Protein AF-A0A2H5UX11-F1 (afdb_monomer)

Structure (mmCIF, N/CA/C/O backbone):
data_AF-A0A2H5UX11-F1
#
_entry.id   AF-A0A2H5UX11-F1
#
loop_
_atom_site.group_PDB
_atom_site.id
_atom_site.type_symbol
_atom_site.label_atom_id
_atom_site.label_alt_id
_atom_site.label_comp_id
_atom_site.label_asym_id
_atom_site.label_entity_id
_atom_site.label_seq_id
_atom_site.pdbx_PDB_ins_code
_atom_site.Cartn_x
_atom_site.Cartn_y
_atom_site.Cartn_z
_atom_site.occupancy
_atom_site.B_iso_or_equiv
_atom_site.auth_seq_id
_atom_site.auth_comp_id
_atom_site.auth_asym_id
_atom_site.auth_atom_id
_atom_site.pdbx_PDB_model_num
ATOM 1 N N . MET A 1 1 ? 6.431 14.752 -6.651 1.00 56.44 1 MET A N 1
ATOM 2 C CA . MET A 1 1 ? 7.745 14.071 -6.562 1.00 56.44 1 MET A CA 1
ATOM 3 C C . MET A 1 1 ? 7.477 12.594 -6.299 1.00 56.44 1 MET A C 1
ATOM 5 O O . MET A 1 1 ? 6.476 12.297 -5.669 1.00 56.44 1 MET A O 1
ATOM 9 N N . GLN A 1 2 ? 8.311 11.660 -6.763 1.00 72.06 2 GLN A N 1
ATOM 10 C CA . GLN A 1 2 ? 8.025 10.208 -6.727 1.00 72.06 2 GLN A CA 1
ATOM 11 C C . GLN A 1 2 ? 7.879 9.597 -5.307 1.00 72.06 2 GLN A C 1
ATOM 13 O O . GLN A 1 2 ? 7.631 8.408 -5.170 1.00 72.06 2 GLN A O 1
ATOM 18 N N . TYR A 1 3 ? 8.021 10.390 -4.240 1.00 80.00 3 TYR A N 1
ATOM 19 C CA . TYR A 1 3 ? 7.830 9.994 -2.835 1.00 80.00 3 TYR A CA 1
ATOM 20 C C . TYR A 1 3 ? 6.457 10.401 -2.263 1.00 80.00 3 TYR A C 1
ATOM 22 O O . TYR A 1 3 ? 6.183 10.147 -1.088 1.00 80.00 3 TYR A O 1
ATOM 30 N N . ASP A 1 4 ? 5.609 11.028 -3.084 1.00 84.62 4 ASP A N 1
ATOM 31 C CA . ASP A 1 4 ? 4.338 11.629 -2.677 1.00 84.62 4 ASP A CA 1
ATOM 32 C C . ASP A 1 4 ? 3.192 10.655 -2.945 1.00 84.62 4 ASP A C 1
ATOM 34 O O . ASP A 1 4 ? 2.675 10.571 -4.057 1.00 84.62 4 ASP A O 1
ATOM 38 N N . CYS A 1 5 ? 2.826 9.882 -1.926 1.00 89.75 5 CYS A N 1
ATOM 39 C CA . CYS A 1 5 ? 1.706 8.950 -2.011 1.00 89.75 5 CYS A CA 1
ATOM 40 C C . CYS A 1 5 ? 0.392 9.722 -1.890 1.00 89.75 5 CYS A C 1
ATOM 42 O O . CYS A 1 5 ? 0.297 10.669 -1.111 1.00 89.75 5 CYS A O 1
ATOM 44 N N . GLN A 1 6 ? -0.629 9.294 -2.631 1.00 89.44 6 GLN A N 1
ATOM 45 C CA . GLN A 1 6 ? -1.961 9.878 -2.523 1.00 89.44 6 GLN A CA 1
ATOM 46 C C . GLN A 1 6 ? -2.644 9.364 -1.256 1.00 89.44 6 GLN A C 1
ATOM 48 O O . GLN A 1 6 ? -2.864 8.163 -1.106 1.00 89.44 6 GLN A O 1
ATOM 53 N N . LEU A 1 7 ? -2.975 10.280 -0.347 1.00 95.69 7 LEU A N 1
ATOM 54 C CA . LEU A 1 7 ? -3.637 9.978 0.916 1.00 95.69 7 LEU A CA 1
ATOM 55 C C . LEU A 1 7 ? -5.023 10.644 0.928 1.00 95.69 7 LEU A C 1
ATOM 57 O O . LEU A 1 7 ? -5.112 11.873 0.929 1.00 95.69 7 LEU A O 1
ATOM 61 N N . PRO A 1 8 ? -6.125 9.875 0.927 1.00 97.56 8 PRO A N 1
ATOM 62 C CA . PRO A 1 8 ? -7.468 10.442 1.021 1.00 97.56 8 PRO A CA 1
ATOM 63 C C . PRO A 1 8 ? -7.660 11.371 2.229 1.00 97.56 8 PRO A C 1
ATOM 65 O O . PRO A 1 8 ? -7.201 11.076 3.333 1.00 97.56 8 PRO A O 1
ATOM 68 N N . GLY A 1 9 ? -8.361 12.488 2.024 1.00 97.75 9 GLY A N 1
ATOM 69 C CA . GLY A 1 9 ? -8.642 13.487 3.065 1.00 97.75 9 GLY A CA 1
ATOM 70 C C . GLY A 1 9 ? -9.795 13.136 4.011 1.00 97.75 9 GLY A C 1
ATOM 71 O O . GLY A 1 9 ? -10.072 13.892 4.929 1.00 97.75 9 GLY A O 1
ATOM 72 N N . ASP A 1 10 ? -10.477 12.014 3.788 1.00 97.12 10 ASP A N 1
ATOM 73 C CA . ASP A 1 10 ? -11.670 11.578 4.525 1.00 97.12 10 ASP A CA 1
ATOM 74 C C . ASP A 1 10 ? -11.355 10.699 5.750 1.00 97.12 10 ASP A C 1
ATOM 76 O O . ASP A 1 10 ? -12.246 10.051 6.298 1.00 97.12 10 ASP A O 1
ATOM 80 N N . ARG A 1 11 ? -10.083 10.607 6.150 1.00 97.25 11 ARG A N 1
ATOM 81 C CA . ARG A 1 11 ? -9.611 9.694 7.195 1.00 97.25 11 ARG A CA 1
ATOM 82 C C . ARG A 1 11 ? -8.365 10.213 7.894 1.00 97.25 11 ARG A C 1
ATOM 84 O O . ARG A 1 11 ? -7.633 11.046 7.365 1.00 97.25 11 ARG A O 1
ATOM 91 N N . LEU A 1 12 ? -8.099 9.632 9.057 1.00 97.00 12 LEU A N 1
ATOM 92 C CA . LEU A 1 12 ? -6.911 9.904 9.851 1.00 97.00 12 LEU A CA 1
ATOM 93 C C . LEU A 1 12 ? -5.828 8.850 9.617 1.00 97.00 12 LEU A C 1
ATOM 95 O O . LEU A 1 12 ? -6.113 7.723 9.210 1.00 97.00 12 LEU A O 1
ATOM 99 N N . TYR A 1 13 ? -4.583 9.192 9.935 1.00 97.88 13 TYR A N 1
ATOM 100 C CA . TYR A 1 13 ? -3.420 8.336 9.710 1.00 97.88 13 TYR A CA 1
ATOM 101 C C . TYR A 1 13 ? -2.523 8.265 10.936 1.00 97.88 13 TYR A C 1
ATOM 103 O O . TYR A 1 13 ? -2.248 9.280 11.567 1.00 97.88 13 TYR A O 1
ATOM 111 N N . HIS A 1 14 ? -1.955 7.090 11.203 1.00 97.38 14 HIS A N 1
ATOM 112 C CA . HIS A 1 14 ? -0.793 6.961 12.077 1.00 97.38 14 HIS A CA 1
ATOM 113 C C . HIS A 1 14 ? 0.432 6.574 11.242 1.00 97.38 14 HIS A C 1
ATOM 115 O O . HIS A 1 14 ? 0.714 5.398 10.996 1.00 97.38 14 HIS A O 1
ATOM 121 N N . VAL A 1 15 ? 1.208 7.580 10.835 1.00 97.06 15 VAL A N 1
ATOM 122 C CA . VAL A 1 15 ? 2.327 7.430 9.886 1.00 97.06 15 VAL A CA 1
ATOM 123 C C . VAL A 1 15 ? 3.401 6.452 10.369 1.00 97.06 15 VAL A C 1
ATOM 125 O O . VAL A 1 15 ? 3.939 5.670 9.587 1.00 97.06 15 VAL A O 1
ATOM 128 N N . GLY A 1 16 ? 3.685 6.426 11.673 1.00 96.00 16 GLY A N 1
ATOM 129 C CA . GLY A 1 16 ? 4.675 5.508 12.249 1.00 96.00 16 GLY A CA 1
ATOM 130 C C . GLY A 1 16 ? 4.281 4.025 12.203 1.00 96.00 16 GLY A C 1
ATOM 131 O O . GLY A 1 16 ? 5.143 3.177 12.382 1.00 96.00 16 GLY A O 1
ATOM 132 N N . ARG A 1 17 ? 3.001 3.713 11.956 1.00 96.31 17 ARG A N 1
ATOM 133 C CA . ARG A 1 17 ? 2.443 2.346 11.978 1.00 96.31 17 ARG A CA 1
ATOM 134 C C . ARG A 1 17 ? 1.808 1.938 10.651 1.00 96.31 17 ARG A C 1
ATOM 136 O O . ARG A 1 17 ? 1.235 0.860 10.570 1.00 96.31 17 ARG A O 1
ATOM 143 N N . ASP A 1 18 ? 1.864 2.813 9.648 1.00 97.69 18 ASP A N 1
ATOM 144 C CA . ASP A 1 18 ? 1.277 2.579 8.328 1.00 97.69 18 ASP A CA 1
ATOM 145 C C . ASP A 1 18 ? -0.207 2.173 8.355 1.00 97.69 18 ASP A C 1
ATOM 147 O O . ASP A 1 18 ? -0.665 1.367 7.549 1.00 97.69 18 ASP A O 1
ATOM 151 N N . ILE A 1 19 ? -0.968 2.753 9.286 1.00 97.75 19 ILE A N 1
ATOM 152 C CA . ILE A 1 19 ? -2.396 2.486 9.484 1.00 97.75 19 ILE A CA 1
ATOM 153 C C . ILE A 1 19 ? -3.214 3.753 9.238 1.00 97.75 19 ILE A C 1
ATOM 155 O O . ILE A 1 19 ? -2.778 4.862 9.568 1.00 97.75 19 ILE A O 1
ATOM 159 N N . TRP A 1 20 ? -4.405 3.586 8.673 1.00 98.19 20 TRP A N 1
ATOM 160 C CA . TRP A 1 20 ? -5.403 4.643 8.531 1.00 98.19 20 TRP A CA 1
ATOM 161 C C . TRP A 1 20 ? -6.708 4.283 9.249 1.00 98.19 20 TRP A C 1
ATOM 163 O O . TRP A 1 20 ? -7.007 3.107 9.448 1.00 98.19 20 TRP A O 1
ATOM 173 N N . PHE A 1 21 ? -7.473 5.311 9.624 1.00 97.69 21 PHE A N 1
ATOM 174 C CA . PHE A 1 21 ? -8.746 5.240 10.344 1.00 97.69 21 PHE A CA 1
ATOM 175 C C . PHE A 1 21 ? -9.790 6.109 9.634 1.00 97.69 21 PHE A C 1
ATOM 177 O O . PHE A 1 21 ? -9.747 7.335 9.738 1.00 97.69 21 PHE A O 1
ATOM 184 N N . GLN A 1 22 ? -10.724 5.492 8.909 1.00 97.88 22 GLN A N 1
ATOM 185 C CA . GLN A 1 22 ? -11.820 6.188 8.226 1.00 97.88 22 GLN A CA 1
ATOM 186 C C . GLN A 1 22 ? -13.054 6.217 9.139 1.00 97.88 22 GLN A C 1
ATOM 188 O O . GLN A 1 22 ? -13.507 5.144 9.544 1.00 97.88 22 GLN A O 1
ATOM 193 N N . PRO A 1 23 ? -13.607 7.395 9.476 1.00 96.31 23 PRO A N 1
ATOM 194 C CA . PRO A 1 23 ? -14.800 7.497 10.309 1.00 96.31 23 PRO A CA 1
ATOM 195 C C . PRO A 1 23 ? -16.000 6.744 9.715 1.00 96.31 23 PRO A C 1
ATOM 197 O O . PRO A 1 23 ? -16.320 6.897 8.539 1.00 96.31 23 PRO A O 1
ATOM 200 N N . ALA A 1 24 ? -16.692 5.976 10.555 1.00 95.44 24 ALA A N 1
ATOM 201 C CA . ALA A 1 24 ? -17.942 5.271 10.248 1.00 95.44 24 ALA A CA 1
ATOM 202 C C . ALA A 1 24 ? -19.123 5.749 11.127 1.00 95.44 24 ALA A C 1
ATOM 204 O O . ALA A 1 24 ? -20.195 5.149 11.120 1.00 95.44 24 ALA A O 1
ATOM 205 N N . GLY A 1 25 ? -18.934 6.847 11.870 1.00 92.62 25 GLY A N 1
ATOM 206 C CA . GLY A 1 25 ? -19.930 7.468 12.747 1.00 92.62 25 GLY A CA 1
ATOM 207 C C . GLY A 1 25 ? -19.605 7.296 14.232 1.00 92.62 25 GLY A C 1
ATOM 208 O O . GLY A 1 25 ? -19.157 6.240 14.669 1.00 92.62 25 GLY A O 1
ATOM 209 N N . GLY A 1 26 ? -19.825 8.342 15.033 1.00 90.88 26 GLY A N 1
ATOM 210 C CA . GLY A 1 26 ? -19.507 8.321 16.464 1.00 90.88 26 GLY A CA 1
ATOM 211 C C . GLY A 1 26 ? -18.038 7.965 16.722 1.00 90.88 26 GLY A C 1
ATOM 212 O O . GLY A 1 26 ? -17.144 8.677 16.275 1.00 90.88 26 GLY A O 1
ATOM 213 N N . ARG A 1 27 ? -17.801 6.858 17.438 1.00 92.75 27 ARG A N 1
ATOM 214 C CA . ARG A 1 27 ? -16.463 6.313 17.736 1.00 92.75 27 ARG A CA 1
ATOM 215 C C . ARG A 1 27 ? -16.076 5.115 16.861 1.00 92.75 27 ARG A C 1
ATOM 217 O O . ARG A 1 27 ? -15.096 4.433 17.158 1.00 92.75 27 ARG A O 1
ATOM 224 N N . PHE A 1 28 ? -16.846 4.835 15.812 1.00 96.62 28 PHE A N 1
ATOM 225 C CA . PHE A 1 28 ? -16.614 3.709 14.917 1.00 96.62 28 PHE A CA 1
ATOM 226 C C . PHE A 1 28 ? -15.756 4.125 13.726 1.00 96.62 28 PHE A C 1
ATOM 228 O O . PHE A 1 28 ? -15.972 5.182 13.131 1.00 96.62 28 PHE A O 1
ATOM 235 N N . TYR A 1 29 ? -14.796 3.278 13.368 1.00 97.62 29 TYR A N 1
ATOM 236 C CA . TYR A 1 29 ? -13.861 3.504 12.273 1.00 97.62 29 TYR A CA 1
ATOM 237 C C . TYR A 1 29 ? -13.637 2.225 11.482 1.00 97.62 29 TYR A C 1
ATOM 239 O O . TYR A 1 29 ? -13.519 1.146 12.059 1.00 97.62 29 TYR A O 1
ATOM 247 N N . ARG A 1 30 ? -13.464 2.358 10.170 1.00 98.25 30 ARG A N 1
ATOM 248 C CA . ARG A 1 30 ? -12.756 1.350 9.379 1.00 98.25 30 ARG A CA 1
ATOM 249 C C . ARG A 1 30 ? -11.264 1.573 9.505 1.00 98.25 30 ARG A C 1
ATOM 251 O O . ARG A 1 30 ? -10.804 2.714 9.480 1.00 98.25 30 ARG A O 1
ATOM 258 N N . VAL A 1 31 ? -10.516 0.484 9.605 1.00 98.19 31 VAL A N 1
ATOM 259 C CA . VAL A 1 31 ? -9.056 0.514 9.676 1.00 98.19 31 VAL A CA 1
ATOM 260 C C . VAL A 1 31 ? -8.438 -0.305 8.566 1.00 98.19 31 VAL A C 1
ATOM 262 O O . VAL A 1 31 ? -8.925 -1.383 8.225 1.00 98.19 31 VAL A O 1
ATOM 265 N N . GLY A 1 32 ? -7.335 0.189 8.022 1.00 98.25 32 GLY A N 1
ATOM 266 C CA . GLY A 1 32 ? -6.582 -0.501 6.986 1.00 98.25 32 GLY A CA 1
ATOM 267 C C . GLY A 1 32 ? -5.136 -0.041 6.933 1.00 98.25 32 GLY A C 1
ATOM 268 O O . GLY A 1 32 ? -4.697 0.786 7.734 1.00 98.25 32 GLY A O 1
ATOM 269 N N . VAL A 1 33 ? -4.390 -0.608 5.993 1.00 98.06 33 VAL A N 1
ATOM 270 C CA . VAL A 1 33 ? -2.978 -0.276 5.786 1.00 98.06 33 VAL A CA 1
ATOM 271 C C . VAL A 1 33 ? -2.822 0.836 4.761 1.00 98.06 33 VAL A C 1
ATOM 273 O O . VAL A 1 33 ? -3.624 0.970 3.837 1.00 98.06 33 VAL A O 1
ATOM 276 N N . THR A 1 34 ? -1.772 1.636 4.892 1.00 97.94 34 THR A N 1
ATOM 277 C CA . THR A 1 34 ? -1.456 2.668 3.904 1.00 97.94 34 THR A CA 1
ATOM 278 C C . THR A 1 34 ? -0.690 2.095 2.708 1.00 97.94 34 THR A C 1
ATOM 280 O O . THR A 1 34 ? 0.030 1.099 2.808 1.00 97.94 34 THR A O 1
ATOM 283 N N . GLN A 1 35 ? -0.815 2.754 1.552 1.00 96.81 35 GLN A N 1
ATOM 284 C CA . GLN A 1 35 ? -0.109 2.383 0.324 1.00 96.81 35 GLN A CA 1
ATOM 285 C C . GLN A 1 35 ? 1.424 2.270 0.499 1.00 96.81 35 GLN A C 1
ATOM 287 O O . GLN A 1 35 ? 1.985 1.311 -0.031 1.00 96.81 35 GLN A O 1
ATOM 292 N N . PRO A 1 36 ? 2.122 3.146 1.259 1.00 96.62 36 PRO A N 1
ATOM 293 C CA . PRO A 1 36 ? 3.544 2.974 1.569 1.00 96.62 36 PRO A CA 1
ATOM 294 C C . PRO A 1 36 ? 3.916 1.595 2.129 1.00 96.62 36 PRO A C 1
ATOM 296 O O . PRO A 1 36 ? 4.909 1.014 1.688 1.00 96.62 36 PRO A O 1
ATOM 299 N N . LEU A 1 37 ? 3.117 1.034 3.047 1.00 97.12 37 LEU A N 1
ATOM 300 C CA . LEU A 1 37 ? 3.373 -0.313 3.561 1.00 97.12 37 LEU A CA 1
ATOM 301 C C . LEU A 1 37 ? 3.188 -1.364 2.475 1.00 97.12 37 LEU A C 1
ATOM 303 O O . LEU A 1 37 ? 4.024 -2.249 2.348 1.00 97.12 37 LEU A O 1
ATOM 307 N N . CYS A 1 38 ? 2.150 -1.249 1.652 1.00 97.12 38 CYS A N 1
ATOM 308 C CA . CYS A 1 38 ? 1.938 -2.161 0.533 1.00 97.12 38 CYS A C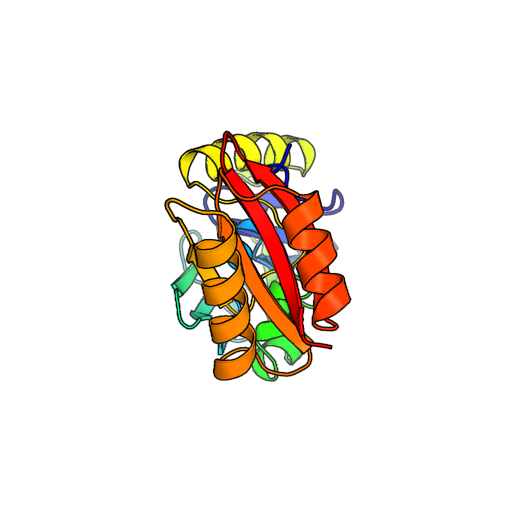A 1
ATOM 309 C C . CYS A 1 38 ? 3.059 -2.109 -0.517 1.00 97.12 38 CYS A C 1
ATOM 311 O O . CYS A 1 38 ? 3.446 -3.144 -1.052 1.00 97.12 38 CYS A O 1
ATOM 313 N N . LEU A 1 39 ? 3.624 -0.933 -0.794 1.00 95.62 39 LEU A N 1
ATOM 314 C CA . LEU A 1 39 ? 4.757 -0.781 -1.714 1.00 95.62 39 LEU A CA 1
ATOM 315 C C . LEU A 1 39 ? 6.033 -1.438 -1.170 1.00 95.62 39 LEU A C 1
ATOM 317 O O . LEU A 1 39 ? 6.807 -2.015 -1.932 1.00 95.62 39 LEU A O 1
ATOM 321 N N . MET A 1 40 ? 6.230 -1.391 0.149 1.00 94.50 40 MET A N 1
ATOM 322 C CA . MET A 1 40 ? 7.332 -2.069 0.831 1.00 94.50 40 MET A CA 1
ATOM 323 C C . MET A 1 40 ? 7.109 -3.589 0.910 1.00 94.50 40 MET A C 1
ATOM 325 O O . MET A 1 40 ? 8.002 -4.373 0.588 1.00 94.50 40 MET A O 1
ATOM 329 N N . ALA A 1 41 ? 5.918 -4.007 1.336 1.00 95.75 41 ALA A N 1
ATOM 330 C CA . ALA A 1 41 ? 5.583 -5.396 1.622 1.00 95.75 41 ALA A CA 1
ATOM 331 C C . ALA A 1 41 ? 5.261 -6.208 0.360 1.00 95.75 41 ALA A C 1
ATOM 333 O O . ALA A 1 41 ? 5.448 -7.424 0.346 1.00 95.75 41 ALA A O 1
ATOM 334 N N . GLY A 1 42 ? 4.793 -5.572 -0.712 1.00 95.75 42 GLY A N 1
ATOM 335 C CA . GLY A 1 42 ? 4.149 -6.253 -1.832 1.00 95.75 42 GLY A CA 1
ATOM 336 C C . GLY A 1 42 ? 2.767 -6.802 -1.462 1.00 95.75 42 GLY A C 1
ATOM 337 O O . GLY A 1 42 ? 2.270 -6.607 -0.354 1.00 95.75 42 GLY A O 1
ATOM 338 N N . TYR A 1 43 ? 2.141 -7.516 -2.398 1.00 97.06 43 TYR A N 1
ATOM 339 C CA . TYR A 1 43 ? 0.825 -8.111 -2.170 1.00 97.06 43 TYR A CA 1
ATOM 340 C C . TYR A 1 43 ? 0.834 -9.116 -1.017 1.00 97.06 43 TYR A C 1
ATOM 342 O O . TYR A 1 43 ? 1.600 -10.086 -1.031 1.00 97.06 43 TYR A O 1
ATOM 350 N N . PHE A 1 44 ? -0.059 -8.913 -0.048 1.00 98.00 44 PHE A N 1
ATOM 351 C CA . PHE A 1 44 ? -0.257 -9.873 1.028 1.00 98.00 44 PHE A CA 1
ATOM 352 C C . PHE A 1 44 ? -0.822 -11.190 0.488 1.00 98.00 44 PHE A C 1
ATOM 354 O O . PHE A 1 44 ? -1.665 -11.222 -0.407 1.00 98.00 44 PHE A O 1
ATOM 361 N N . THR A 1 45 ? -0.326 -12.285 1.049 1.00 97.69 45 THR A N 1
ATOM 362 C CA . THR A 1 45 ? -0.772 -13.666 0.848 1.00 97.69 45 THR A CA 1
ATOM 363 C C . THR A 1 45 ? -1.620 -14.148 2.019 1.00 97.69 45 THR A C 1
ATOM 365 O O . THR A 1 45 ? -2.295 -15.167 1.917 1.00 97.69 45 THR A O 1
ATOM 368 N N . THR A 1 46 ? -1.576 -13.457 3.159 1.00 98.12 46 THR A N 1
ATOM 369 C CA . THR A 1 46 ? -2.374 -13.785 4.340 1.00 98.12 46 THR A CA 1
ATOM 370 C C . THR A 1 46 ? -2.710 -12.521 5.115 1.00 98.12 46 THR A C 1
ATOM 372 O O . THR A 1 46 ? -1.842 -11.689 5.373 1.00 98.12 46 THR A O 1
ATOM 375 N N . VAL A 1 47 ? -3.971 -12.421 5.527 1.00 98.31 47 VAL A N 1
ATOM 376 C CA . VAL A 1 47 ? -4.505 -11.392 6.421 1.00 98.31 47 VAL A CA 1
ATOM 377 C C . VAL A 1 47 ? -5.299 -12.121 7.503 1.00 98.31 47 VAL A C 1
ATOM 379 O O . VAL A 1 47 ? -6.157 -12.944 7.193 1.00 98.31 47 VAL A O 1
ATOM 382 N N . ARG A 1 48 ? -4.991 -11.873 8.778 1.00 98.00 48 ARG A N 1
ATOM 383 C CA . ARG A 1 48 ? -5.669 -12.503 9.925 1.00 98.00 48 ARG A CA 1
ATOM 384 C C . ARG A 1 48 ? -6.049 -11.447 10.963 1.00 98.00 48 ARG A C 1
ATOM 386 O O . ARG A 1 48 ? -5.253 -11.192 11.872 1.00 98.00 48 ARG A O 1
ATOM 393 N N . PRO A 1 49 ? -7.227 -10.814 10.832 1.00 97.69 49 PRO A N 1
ATOM 394 C CA . PRO A 1 49 ? -7.759 -9.897 11.828 1.00 97.69 49 PRO A CA 1
ATOM 395 C C . PRO A 1 49 ? -8.108 -10.631 13.125 1.00 97.69 49 PRO A C 1
ATOM 397 O O . PRO A 1 49 ? -8.380 -11.834 13.132 1.00 97.69 49 PRO A O 1
ATOM 400 N N . ARG A 1 50 ? -8.124 -9.902 14.241 1.00 98.19 50 ARG A N 1
ATOM 401 C CA . ARG A 1 50 ? -8.702 -10.404 15.493 1.00 98.19 50 ARG A CA 1
ATOM 402 C C . ARG A 1 50 ? -10.225 -10.587 15.341 1.00 98.19 50 ARG A C 1
ATOM 404 O O . ARG A 1 50 ? -10.846 -9.817 14.610 1.00 98.19 50 ARG A O 1
ATOM 411 N N . PRO A 1 51 ? -10.843 -11.561 16.036 1.00 97.75 51 PRO A N 1
ATOM 412 C CA . PRO A 1 51 ? -12.284 -11.795 15.945 1.00 97.75 51 PRO A CA 1
ATOM 413 C C . PRO A 1 51 ? -13.129 -10.597 16.396 1.00 97.75 51 PRO A C 1
ATOM 415 O O . PRO A 1 51 ? -12.719 -9.824 17.267 1.00 97.75 51 PRO A O 1
ATOM 418 N N . VAL A 1 52 ? -14.353 -10.505 15.876 1.00 98.44 52 VAL A N 1
ATOM 419 C CA . VAL A 1 52 ? -15.376 -9.568 16.369 1.00 98.44 52 VAL A CA 1
ATOM 420 C C . VAL A 1 52 ? -15.606 -9.772 17.871 1.00 98.44 52 VAL A C 1
ATOM 422 O O . VAL A 1 52 ? -15.505 -10.885 18.382 1.00 98.44 52 VAL A O 1
ATOM 425 N N . ASN A 1 53 ? -15.900 -8.682 18.582 1.00 97.81 53 ASN A N 1
ATOM 426 C CA . ASN A 1 53 ? -16.001 -8.582 20.042 1.00 97.81 53 ASN A CA 1
ATOM 427 C C . ASN A 1 53 ? -14.678 -8.708 20.813 1.00 97.81 53 ASN A C 1
ATOM 429 O O . ASN A 1 53 ? -14.694 -8.674 22.044 1.00 97.81 53 ASN A O 1
ATOM 433 N N . THR A 1 54 ? -13.530 -8.770 20.132 1.00 98.38 54 THR A N 1
ATOM 434 C CA . THR A 1 54 ? -12.226 -8.704 20.806 1.00 98.38 54 THR A CA 1
ATOM 435 C C . THR A 1 54 ? -11.926 -7.275 21.248 1.00 98.38 54 THR A C 1
ATOM 437 O O . THR A 1 54 ? -11.924 -6.356 20.428 1.00 98.38 54 THR A O 1
ATOM 440 N N . PHE A 1 55 ? -11.621 -7.094 22.533 1.00 97.94 55 PHE A N 1
ATOM 441 C CA . PHE A 1 55 ? -11.027 -5.863 23.051 1.00 97.94 55 PHE A CA 1
ATOM 442 C C . PHE A 1 55 ? -9.502 -5.916 22.896 1.00 97.94 55 PHE A C 1
ATOM 444 O O . PHE A 1 55 ? -8.866 -6.901 23.274 1.00 97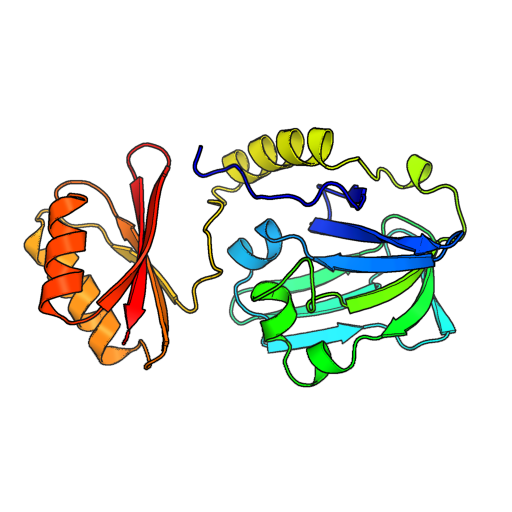.94 55 PHE A O 1
ATOM 451 N N . ILE A 1 56 ? -8.917 -4.863 22.336 1.00 97.19 56 ILE A N 1
ATOM 452 C CA . ILE A 1 56 ? -7.502 -4.774 21.985 1.00 97.19 56 ILE A CA 1
ATOM 453 C C . ILE A 1 56 ? -6.946 -3.506 22.616 1.00 97.19 56 ILE A C 1
ATOM 455 O O . ILE A 1 56 ? -7.430 -2.407 22.357 1.00 97.19 56 ILE A O 1
ATOM 459 N N . ARG A 1 57 ? -5.919 -3.669 23.447 1.00 96.62 57 ARG A N 1
ATOM 460 C CA . ARG A 1 57 ? -5.209 -2.542 24.049 1.00 96.62 57 ARG A CA 1
ATOM 461 C C . ARG A 1 57 ? -4.379 -1.808 23.000 1.00 96.62 57 ARG A C 1
ATOM 463 O O . ARG A 1 57 ? -3.920 -2.416 22.029 1.00 96.62 57 ARG A O 1
ATOM 470 N N . ARG A 1 58 ? -4.109 -0.528 23.243 1.00 95.81 58 ARG A N 1
ATOM 471 C CA . ARG A 1 58 ? -3.054 0.225 22.564 1.00 95.81 58 ARG A CA 1
ATOM 472 C C . ARG A 1 58 ? -1.780 -0.622 22.464 1.00 95.81 58 ARG A C 1
ATOM 474 O O . ARG A 1 58 ? -1.463 -1.411 23.354 1.00 95.81 58 ARG A O 1
ATOM 481 N N . ASP A 1 59 ? -1.070 -0.466 21.351 1.00 96.00 59 ASP A N 1
ATOM 482 C CA . ASP A 1 59 ? 0.191 -1.159 21.060 1.00 96.00 59 ASP A CA 1
ATOM 483 C C . ASP A 1 59 ? 0.060 -2.678 20.892 1.00 96.00 59 ASP A C 1
ATOM 485 O O . ASP A 1 59 ? 1.055 -3.397 20.850 1.00 96.00 59 ASP A O 1
ATOM 489 N N . THR A 1 60 ? -1.166 -3.172 20.697 1.00 97.31 60 THR A N 1
ATOM 490 C CA . THR A 1 60 ? -1.442 -4.588 20.431 1.00 97.31 60 THR A CA 1
ATOM 491 C C . THR A 1 60 ? -1.869 -4.810 18.966 1.00 97.31 60 THR A C 1
ATOM 493 O O . THR A 1 60 ? -2.500 -3.938 18.361 1.00 97.31 60 THR A O 1
ATOM 496 N N . PRO A 1 61 ? -1.548 -5.968 18.353 1.00 97.62 61 PRO A N 1
ATOM 497 C CA . PRO A 1 61 ? -2.011 -6.312 17.008 1.00 97.62 61 PRO A CA 1
ATOM 498 C C . PRO A 1 61 ? -3.536 -6.383 16.855 1.00 97.62 61 PRO A C 1
ATOM 500 O O . PRO A 1 61 ? -4.199 -7.142 17.572 1.00 97.62 61 PRO A O 1
ATOM 503 N N . ILE A 1 62 ? -4.058 -5.690 15.838 1.00 97.19 62 ILE A N 1
ATOM 504 C CA . ILE A 1 62 ? -5.429 -5.858 15.326 1.00 97.19 62 ILE A CA 1
ATO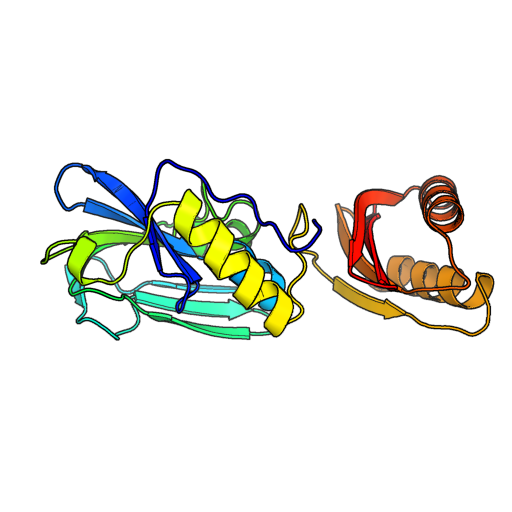M 505 C C . ILE A 1 62 ? -5.517 -6.888 14.200 1.00 97.19 62 ILE A C 1
ATOM 507 O O . ILE A 1 62 ? -6.560 -7.514 14.028 1.00 97.19 62 ILE A O 1
ATOM 511 N N . ALA A 1 63 ? -4.424 -7.101 13.464 1.00 98.00 63 ALA A N 1
ATOM 512 C CA . ALA A 1 63 ? -4.323 -8.118 12.425 1.00 98.00 63 ALA A CA 1
ATOM 513 C C . ALA A 1 63 ? -2.868 -8.555 12.212 1.00 98.00 63 ALA A C 1
ATOM 515 O O . ALA A 1 63 ? -1.952 -7.746 12.365 1.00 98.00 63 ALA A O 1
ATOM 516 N N . LEU A 1 64 ? -2.662 -9.812 11.817 1.00 98.31 64 LEU A N 1
ATOM 517 C CA . LEU A 1 64 ? -1.409 -10.270 11.208 1.00 98.31 64 LEU A CA 1
ATOM 518 C C . LEU A 1 64 ? -1.510 -10.144 9.687 1.00 98.31 64 LEU A C 1
ATOM 520 O O . LEU A 1 64 ? -2.550 -10.467 9.110 1.00 98.31 64 LEU A O 1
ATOM 524 N N . ILE A 1 65 ? -0.429 -9.701 9.054 1.00 98.38 65 ILE A N 1
ATOM 525 C CA . ILE A 1 65 ? -0.330 -9.501 7.607 1.00 98.38 65 ILE A CA 1
ATOM 526 C C . ILE A 1 65 ? 0.988 -10.087 7.100 1.00 98.38 65 ILE A C 1
ATOM 528 O O . ILE A 1 65 ? 2.061 -9.815 7.640 1.00 98.38 65 ILE A O 1
ATOM 532 N N . VAL A 1 66 ? 0.900 -10.922 6.068 1.00 98.25 66 VAL A N 1
ATOM 533 C CA . VAL A 1 66 ? 2.050 -11.646 5.511 1.00 98.25 66 VAL A CA 1
ATOM 534 C C . VAL A 1 66 ? 2.018 -11.552 3.997 1.00 98.25 66 VAL A C 1
ATOM 536 O O . VAL A 1 66 ? 0.958 -11.687 3.390 1.00 98.25 66 VAL A O 1
ATOM 539 N N . SER A 1 67 ? 3.174 -11.324 3.391 1.00 97.25 67 SER A N 1
ATOM 540 C CA . SER A 1 67 ? 3.441 -11.399 1.958 1.00 97.25 67 SER A CA 1
ATOM 541 C C . SER A 1 67 ? 4.679 -12.269 1.717 1.00 97.25 67 SER A C 1
ATOM 543 O O . SER A 1 67 ? 5.300 -12.782 2.644 1.00 97.25 67 SER A O 1
ATOM 545 N N . ARG A 1 68 ? 5.114 -12.388 0.458 1.00 93.56 68 ARG A N 1
ATOM 546 C CA . ARG A 1 68 ? 6.400 -13.035 0.137 1.00 93.56 68 ARG A CA 1
ATOM 547 C C . ARG A 1 68 ? 7.629 -12.280 0.668 1.00 93.56 68 ARG A C 1
ATOM 549 O O . ARG A 1 68 ? 8.713 -12.851 0.677 1.00 93.56 68 ARG A O 1
ATOM 556 N N . LYS A 1 69 ? 7.490 -10.998 1.023 1.00 92.12 69 LYS A N 1
ATOM 557 C CA . LYS A 1 69 ? 8.604 -10.106 1.402 1.00 92.12 69 LYS A CA 1
ATOM 558 C C . LYS A 1 69 ? 8.477 -9.543 2.818 1.00 92.12 69 LYS A C 1
ATOM 560 O O . LYS A 1 69 ? 9.385 -8.855 3.271 1.00 92.12 69 LYS A O 1
ATOM 565 N N . TYR A 1 70 ? 7.352 -9.777 3.482 1.00 96.44 70 TYR A N 1
ATOM 566 C CA . TYR A 1 70 ? 7.009 -9.128 4.736 1.00 96.44 70 TYR A CA 1
ATOM 567 C C . TYR A 1 70 ? 6.192 -10.068 5.613 1.00 96.44 70 TYR A C 1
ATOM 569 O O . TYR A 1 70 ? 5.242 -10.690 5.147 1.00 96.44 70 TYR A O 1
ATOM 577 N N . GLU A 1 71 ? 6.523 -10.108 6.895 1.00 97.56 71 GLU A N 1
ATOM 578 C CA . GLU A 1 71 ? 5.723 -10.748 7.929 1.00 97.56 71 GLU A CA 1
ATOM 579 C C . GLU A 1 71 ? 5.645 -9.784 9.109 1.00 97.56 71 GLU A C 1
ATOM 581 O O . GLU A 1 71 ? 6.667 -9.367 9.655 1.00 97.56 71 GLU A O 1
ATOM 586 N N . GLY A 1 72 ? 4.432 -9.376 9.471 1.00 96.75 72 GLY A N 1
ATOM 587 C CA . GLY A 1 72 ? 4.243 -8.397 10.527 1.00 96.75 72 GLY A CA 1
ATOM 588 C C . GLY A 1 72 ? 2.799 -8.275 10.977 1.00 96.75 72 GLY A C 1
ATOM 589 O O . GLY A 1 72 ? 1.928 -9.084 10.648 1.00 96.75 72 GLY A O 1
ATOM 590 N N . ALA A 1 73 ? 2.554 -7.246 11.774 1.00 96.69 73 ALA A N 1
ATOM 591 C CA . ALA A 1 73 ? 1.270 -7.001 12.396 1.00 96.69 73 ALA A CA 1
ATOM 592 C C . ALA A 1 73 ? 0.852 -5.549 12.207 1.00 96.69 73 ALA A C 1
ATOM 594 O O . ALA A 1 73 ? 1.668 -4.634 12.313 1.00 96.69 73 ALA A O 1
ATOM 595 N N . LEU A 1 74 ? -0.444 -5.344 12.006 1.00 96.81 74 LEU A N 1
ATOM 596 C CA . LEU A 1 74 ? -1.041 -4.026 12.093 1.00 96.81 74 LEU A CA 1
ATOM 597 C C . LEU A 1 74 ? -1.345 -3.737 13.565 1.00 96.81 74 LEU A C 1
ATOM 599 O O . LEU A 1 74 ? -2.189 -4.401 14.169 1.00 96.81 74 LEU A O 1
ATOM 603 N N . ILE A 1 75 ? -0.625 -2.785 14.155 1.00 97.06 75 ILE A N 1
ATOM 604 C CA . ILE A 1 75 ? -0.714 -2.454 15.582 1.00 97.06 75 ILE A CA 1
ATOM 605 C C . ILE A 1 75 ? -1.618 -1.235 15.775 1.00 97.06 75 ILE A C 1
ATOM 607 O O . ILE A 1 75 ? -1.369 -0.185 15.181 1.00 97.06 75 ILE A O 1
ATOM 611 N N . THR A 1 76 ? -2.628 -1.330 16.646 1.00 95.81 76 THR A N 1
ATOM 612 C CA . THR A 1 76 ? -3.486 -0.172 16.954 1.00 95.81 76 THR A CA 1
ATOM 613 C C . THR A 1 76 ? -2.753 0.851 17.836 1.00 95.81 76 THR A C 1
ATOM 615 O O . THR A 1 76 ? -2.085 0.454 18.794 1.00 95.81 76 THR A O 1
ATOM 618 N N . PRO A 1 77 ? -2.851 2.165 17.557 1.00 95.75 77 PRO A N 1
ATOM 619 C CA . PRO A 1 77 ? -2.344 3.217 18.435 1.00 95.75 77 PRO A CA 1
ATOM 620 C C . PRO A 1 77 ? -3.297 3.571 19.590 1.00 95.75 77 PRO A C 1
ATOM 622 O O . PRO A 1 77 ? -2.974 4.435 20.402 1.00 95.75 77 PRO A O 1
ATOM 625 N N . ALA A 1 78 ? -4.452 2.909 19.678 1.00 95.25 78 ALA A N 1
ATOM 626 C CA . ALA A 1 78 ? -5.484 3.185 20.669 1.00 95.25 78 ALA A CA 1
ATOM 627 C C . ALA A 1 78 ? -6.094 1.908 21.256 1.00 95.25 78 ALA A C 1
ATOM 629 O O . ALA A 1 78 ? -6.024 0.844 20.633 1.00 95.25 78 ALA A O 1
ATOM 630 N N . ASP A 1 79 ? -6.739 2.033 22.416 1.00 96.38 79 ASP A N 1
ATOM 631 C CA . ASP A 1 79 ? -7.647 1.000 22.924 1.00 96.38 79 ASP A CA 1
ATOM 632 C C . ASP A 1 79 ? -8.876 0.909 21.999 1.00 96.38 79 ASP A C 1
ATOM 634 O O . ASP A 1 79 ? -9.580 1.898 21.770 1.00 96.38 79 ASP A O 1
ATOM 638 N N . VAL A 1 80 ? -9.135 -0.282 21.451 1.00 97.12 80 VAL A N 1
ATOM 639 C CA . VAL A 1 80 ? -10.217 -0.516 20.486 1.00 97.12 80 VAL A CA 1
ATOM 640 C C . VAL A 1 80 ? -10.983 -1.803 20.766 1.00 97.12 80 VAL A C 1
ATOM 642 O O . VAL A 1 80 ? -10.444 -2.770 21.302 1.00 97.12 80 VAL A O 1
ATOM 645 N N . LYS A 1 81 ? -12.241 -1.854 20.330 1.00 98.00 81 LYS A N 1
ATOM 646 C CA . LYS A 1 81 ? -13.022 -3.093 20.233 1.00 98.00 81 LYS A CA 1
ATOM 647 C C . LYS A 1 81 ? -13.276 -3.417 18.765 1.00 98.00 81 LYS A C 1
ATOM 649 O O . LYS A 1 81 ? -13.761 -2.555 18.041 1.00 98.00 81 LYS A O 1
ATOM 654 N N . ILE A 1 82 ? -12.986 -4.642 18.322 1.00 98.38 82 ILE A N 1
ATOM 655 C CA . 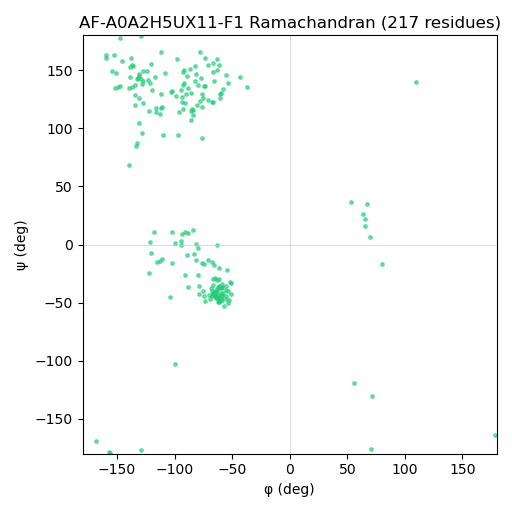ILE A 1 82 ? -13.366 -5.089 16.973 1.00 98.38 82 ILE A CA 1
ATOM 656 C C . ILE A 1 82 ? -14.882 -5.273 16.929 1.00 98.38 82 ILE A C 1
ATOM 658 O O . ILE A 1 82 ? -15.435 -6.046 17.715 1.00 98.38 82 ILE A O 1
ATOM 662 N N . VAL A 1 83 ? -15.544 -4.595 15.997 1.00 98.38 83 VAL A N 1
ATOM 663 C CA . VAL A 1 83 ? -16.997 -4.686 15.790 1.00 98.38 83 VAL A CA 1
ATOM 664 C C . VAL A 1 83 ? -17.372 -5.279 14.433 1.00 98.38 83 VAL A C 1
ATOM 666 O O . VAL A 1 83 ? -18.494 -5.743 14.273 1.00 98.38 83 VAL A O 1
ATOM 669 N N . GLY A 1 84 ? -16.419 -5.359 13.502 1.00 98.31 84 GLY A N 1
ATOM 670 C CA . GLY A 1 84 ? -16.597 -5.995 12.201 1.00 98.31 84 GLY A CA 1
ATOM 671 C C . GLY A 1 84 ? -15.262 -6.376 11.566 1.00 98.31 84 GLY A C 1
ATOM 672 O O . GLY A 1 84 ? -14.208 -5.858 11.941 1.00 98.31 84 GLY A O 1
ATOM 673 N N . ILE A 1 85 ? -15.304 -7.293 10.603 1.00 98.31 85 ILE A N 1
ATOM 674 C CA . ILE A 1 85 ? -14.152 -7.716 9.796 1.00 98.31 85 ILE A CA 1
ATOM 675 C C . ILE A 1 85 ? -14.542 -7.696 8.320 1.00 98.31 85 ILE A C 1
ATOM 677 O O . ILE A 1 85 ? -15.691 -7.974 7.981 1.00 98.31 85 ILE A O 1
ATOM 681 N N . ASN A 1 86 ? -13.596 -7.372 7.443 1.00 98.12 86 ASN A N 1
ATOM 682 C CA . ASN A 1 86 ? -13.826 -7.458 6.006 1.00 98.12 86 ASN A CA 1
ATOM 683 C C . ASN A 1 86 ? -13.543 -8.885 5.523 1.00 98.12 86 ASN A C 1
ATOM 685 O O . ASN A 1 86 ? -12.391 -9.304 5.444 1.00 98.12 86 ASN A O 1
ATOM 689 N N . GLU A 1 87 ? -14.581 -9.644 5.191 1.00 97.69 87 GLU A N 1
ATOM 690 C CA . GLU A 1 87 ? -14.417 -11.031 4.732 1.00 97.69 87 GLU A CA 1
ATOM 691 C C . GLU A 1 87 ? -13.698 -11.109 3.375 1.00 97.69 87 GLU A C 1
ATOM 693 O O . GLU A 1 87 ? -12.904 -12.021 3.141 1.00 97.69 87 GLU A O 1
ATOM 698 N N . SER A 1 88 ? -13.849 -10.081 2.533 1.00 97.56 88 SER A N 1
ATOM 699 C CA . SER A 1 88 ? -13.227 -10.015 1.203 1.00 97.56 88 SER A CA 1
ATOM 700 C C . SER A 1 88 ? -11.699 -10.104 1.255 1.00 97.56 88 SER A C 1
ATOM 702 O O . SER A 1 88 ? -11.081 -10.673 0.357 1.00 97.56 88 SER A O 1
ATOM 704 N N . VAL A 1 89 ? -11.060 -9.560 2.301 1.00 97.62 89 VAL A N 1
ATOM 705 C CA . VAL A 1 89 ? -9.591 -9.617 2.445 1.00 97.62 89 VAL A CA 1
ATOM 706 C C . VAL A 1 89 ? -9.102 -10.949 3.011 1.00 97.62 89 VAL A C 1
ATOM 708 O O . VAL A 1 89 ? -7.908 -11.227 2.950 1.00 97.62 89 VAL A O 1
ATOM 711 N N . LEU A 1 90 ? -9.997 -11.777 3.557 1.00 9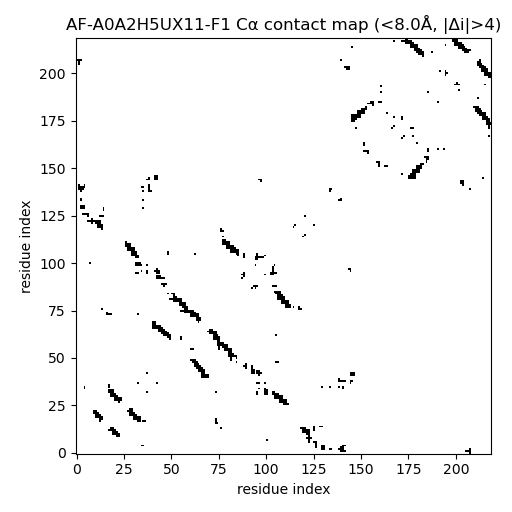6.31 90 LEU A N 1
ATOM 712 C CA . LEU A 1 90 ? -9.676 -13.148 3.957 1.00 96.31 90 LEU A CA 1
ATOM 713 C C . LEU A 1 90 ? -9.665 -14.064 2.734 1.00 96.31 90 LEU A C 1
ATOM 715 O O . LEU A 1 90 ? -8.754 -14.874 2.579 1.00 96.31 90 LEU A O 1
ATOM 719 N N . GLU A 1 91 ? -10.655 -13.894 1.855 1.00 96.69 91 GLU A N 1
ATOM 720 C CA . GLU A 1 91 ? -10.764 -14.623 0.589 1.00 96.69 91 GLU A CA 1
ATOM 721 C C . GLU A 1 91 ? -9.686 -14.188 -0.407 1.00 96.69 91 GLU A C 1
ATOM 723 O O . GLU A 1 91 ? -9.045 -15.019 -1.051 1.00 96.69 91 GLU A O 1
ATOM 728 N N . ASN A 1 92 ? -9.451 -12.878 -0.507 1.00 97.50 92 ASN A N 1
ATOM 729 C CA . ASN A 1 92 ? -8.442 -12.300 -1.381 1.00 97.50 92 ASN A CA 1
ATOM 730 C C . ASN A 1 92 ? -7.604 -11.230 -0.654 1.00 97.50 92 ASN A C 1
ATOM 732 O O . ASN A 1 92 ? -7.835 -10.025 -0.814 1.00 97.50 92 ASN A O 1
ATOM 736 N N . PRO A 1 93 ? -6.551 -11.649 0.075 1.00 98.06 93 PRO A N 1
ATOM 737 C CA . PRO A 1 93 ? -5.623 -10.746 0.760 1.00 98.06 93 PRO A CA 1
ATOM 738 C C . PRO A 1 93 ? -4.977 -9.679 -0.132 1.00 98.06 93 PRO A C 1
ATOM 740 O O . PRO A 1 93 ? -4.552 -8.635 0.365 1.00 98.06 93 PRO A O 1
ATOM 743 N N . ARG A 1 94 ? -4.922 -9.889 -1.457 1.00 97.06 94 ARG A N 1
ATOM 744 C CA . ARG A 1 94 ? -4.328 -8.919 -2.389 1.00 97.06 94 ARG A CA 1
ATOM 745 C C . ARG A 1 94 ? -5.103 -7.603 -2.430 1.00 97.06 94 ARG A C 1
ATOM 747 O O . ARG A 1 94 ? -4.479 -6.573 -2.682 1.00 97.06 94 ARG A O 1
ATOM 754 N N . ILE A 1 95 ? -6.416 -7.615 -2.165 1.00 97.69 95 ILE A N 1
ATOM 755 C CA . ILE A 1 95 ? -7.281 -6.419 -2.219 1.00 97.69 95 ILE A CA 1
ATOM 756 C C . ILE A 1 95 ? -6.738 -5.302 -1.324 1.00 97.69 95 ILE A C 1
ATOM 758 O O . ILE A 1 95 ? -6.747 -4.142 -1.724 1.00 97.69 95 ILE A O 1
ATOM 762 N N . VAL A 1 96 ? -6.151 -5.666 -0.180 1.00 98.12 96 VAL A N 1
ATOM 763 C CA . VAL A 1 96 ? -5.504 -4.746 0.766 1.00 98.12 96 VAL A CA 1
ATOM 764 C C . VAL A 1 96 ? -4.470 -3.835 0.095 1.00 98.12 96 VAL A C 1
ATOM 766 O O . VAL A 1 96 ? -4.303 -2.698 0.511 1.00 98.12 96 VAL A O 1
ATOM 769 N N . CYS A 1 97 ? -3.792 -4.307 -0.952 1.00 97.19 97 CYS A N 1
ATOM 770 C CA . CYS A 1 97 ? -2.789 -3.533 -1.683 1.00 97.19 97 CYS A CA 1
ATOM 771 C C . CYS A 1 97 ? -3.209 -3.147 -3.108 1.00 97.19 97 CYS A C 1
ATOM 773 O O . CYS A 1 97 ? -2.546 -2.315 -3.723 1.00 97.19 97 CYS A O 1
ATOM 775 N N . ILE A 1 98 ? -4.289 -3.730 -3.640 1.00 95.81 98 ILE A N 1
ATOM 776 C CA . ILE A 1 98 ? -4.912 -3.284 -4.897 1.00 95.81 98 ILE A CA 1
ATOM 777 C C . ILE A 1 98 ? -5.683 -1.983 -4.660 1.00 95.81 98 ILE A C 1
ATOM 779 O O . ILE A 1 98 ? -5.575 -1.055 -5.454 1.00 95.81 98 ILE A O 1
ATOM 783 N N . ASP A 1 99 ? -6.434 -1.921 -3.563 1.00 96.81 99 ASP A N 1
ATOM 784 C CA . ASP A 1 99 ? -7.288 -0.794 -3.204 1.00 96.81 99 ASP A CA 1
ATOM 785 C C . ASP A 1 99 ? -7.190 -0.517 -1.690 1.00 96.81 99 ASP A C 1
ATOM 787 O O . ASP A 1 99 ? -8.138 -0.759 -0.936 1.00 96.81 99 ASP A O 1
ATOM 791 N N . PRO A 1 100 ? -6.022 -0.037 -1.211 1.00 97.12 100 PRO A N 1
ATOM 792 C CA . PRO A 1 100 ? -5.725 0.099 0.218 1.00 97.12 100 PRO A CA 1
ATOM 793 C C . PRO A 1 100 ? -6.660 1.049 0.962 1.00 97.12 100 PRO A C 1
ATOM 795 O O . PRO A 1 100 ? -6.747 0.976 2.186 1.00 97.12 100 PRO A O 1
ATOM 798 N N . TYR A 1 101 ? -7.346 1.942 0.244 1.00 97.56 101 TYR A N 1
ATOM 799 C CA . TYR A 1 101 ? -8.193 2.975 0.832 1.00 97.56 101 TYR A CA 1
ATOM 800 C C . TYR A 1 101 ? -9.691 2.799 0.549 1.00 97.56 101 TYR A C 1
ATOM 802 O O . TYR A 1 101 ? -10.498 3.444 1.224 1.00 97.56 101 TYR A O 1
ATOM 810 N N . GLY A 1 102 ? -10.078 1.947 -0.403 1.00 97.12 102 GLY A N 1
ATOM 811 C CA . GLY A 1 102 ? -11.464 1.565 -0.652 1.00 97.12 102 GLY A CA 1
ATOM 812 C C . GLY A 1 102 ? -11.791 0.210 -0.028 1.00 97.12 102 GLY A C 1
ATOM 813 O O . GLY A 1 102 ? -11.997 0.088 1.179 1.00 97.12 102 GLY A O 1
ATOM 814 N N . SER A 1 103 ? -11.849 -0.819 -0.864 1.00 97.69 103 SER A N 1
ATOM 815 C CA . SER A 1 103 ? -12.231 -2.194 -0.521 1.00 97.69 103 SER A CA 1
ATOM 816 C C . SER A 1 103 ? -11.206 -2.959 0.330 1.00 97.69 103 SER A C 1
ATOM 818 O O . SER A 1 103 ? -11.552 -3.992 0.899 1.00 97.69 103 SER A O 1
ATOM 820 N N . GLY A 1 104 ? -9.975 -2.458 0.471 1.00 98.00 104 GLY A N 1
ATOM 821 C CA . GLY A 1 104 ? -8.874 -3.088 1.210 1.00 98.00 104 GLY A CA 1
ATOM 822 C C . GLY A 1 104 ? -8.832 -2.840 2.721 1.00 98.00 104 GLY A C 1
ATOM 823 O O . GLY A 1 104 ? -7.816 -3.128 3.355 1.00 98.00 104 GLY A O 1
ATOM 824 N N . TRP A 1 105 ? -9.898 -2.303 3.318 1.00 98.31 105 TRP A N 1
ATOM 825 C CA . TRP A 1 105 ? -10.007 -2.170 4.775 1.00 98.31 105 TRP A CA 1
ATOM 826 C C . TRP A 1 105 ? -10.020 -3.545 5.462 1.00 98.31 105 TRP A C 1
ATOM 828 O O . TRP A 1 105 ? -10.458 -4.531 4.877 1.00 98.31 105 TRP A O 1
ATOM 838 N N . LEU A 1 106 ? -9.522 -3.633 6.695 1.00 98.12 106 LEU A N 1
ATOM 839 C CA . LEU A 1 106 ? -9.304 -4.906 7.394 1.00 98.12 106 LEU A CA 1
ATOM 840 C C . LEU A 1 106 ? -10.360 -5.194 8.461 1.00 98.12 106 LEU A C 1
ATOM 842 O O . LEU A 1 106 ? -10.851 -6.318 8.569 1.00 98.12 106 LEU A O 1
ATOM 846 N N . ALA A 1 107 ? -10.679 -4.187 9.272 1.00 98.19 107 ALA A N 1
ATOM 847 C CA . ALA A 1 107 ? -11.610 -4.311 10.383 1.00 98.19 107 ALA A CA 1
ATOM 848 C C . ALA A 1 107 ? -12.407 -3.022 10.592 1.00 98.19 107 ALA A C 1
ATOM 850 O O . ALA A 1 107 ? -11.976 -1.933 10.208 1.00 98.19 107 ALA A O 1
ATOM 851 N N . GLU A 1 108 ? -13.559 -3.165 11.233 1.00 98.38 108 GLU A N 1
ATOM 852 C CA . GLU A 1 108 ? -14.304 -2.071 11.839 1.00 98.38 108 GLU A CA 1
ATOM 853 C C . GLU A 1 108 ? -14.061 -2.115 13.343 1.00 98.38 108 GLU A C 1
ATOM 855 O O . GLU A 1 108 ? -14.134 -3.175 13.976 1.00 98.38 108 GLU A O 1
ATOM 860 N N . VAL A 1 109 ? -13.734 -0.961 13.914 1.00 97.88 109 VAL A N 1
ATOM 861 C CA . VAL A 1 109 ? -13.346 -0.825 15.313 1.00 97.88 109 VAL A CA 1
ATOM 862 C C . VAL A 1 109 ? -14.109 0.299 15.989 1.00 97.88 109 VAL A C 1
ATOM 864 O O . VAL A 1 109 ? -14.364 1.336 15.387 1.00 97.88 109 VAL A O 1
ATOM 867 N N . GLU A 1 110 ? -14.427 0.111 17.262 1.00 97.38 110 GLU A N 1
ATOM 868 C CA . GLU A 1 110 ? -14.852 1.179 18.161 1.00 97.38 110 GLU A CA 1
ATOM 869 C C . GLU A 1 110 ? -13.638 1.658 18.964 1.00 97.38 110 GLU A C 1
ATOM 871 O O . GLU A 1 110 ? -13.100 0.895 19.776 1.00 97.38 110 GLU A O 1
ATOM 876 N N . ILE A 1 111 ? -13.203 2.900 18.747 1.00 94.50 111 ILE A N 1
ATOM 877 C CA . ILE A 1 111 ? -12.126 3.516 19.532 1.00 94.50 111 ILE A CA 1
ATOM 878 C C . ILE A 1 111 ? -12.683 3.929 20.895 1.00 94.50 111 ILE A C 1
ATOM 880 O O . ILE A 1 111 ? -13.712 4.592 20.992 1.00 94.50 111 ILE A O 1
ATOM 884 N N . GLN A 1 112 ? -12.006 3.538 21.970 1.00 91.31 112 GLN A N 1
ATOM 885 C CA . GLN A 1 112 ? -12.506 3.723 23.338 1.00 91.31 112 GLN A CA 1
ATOM 886 C C . GLN A 1 112 ? -12.085 5.067 23.960 1.00 91.31 112 GLN A C 1
ATOM 888 O O . GLN A 1 112 ?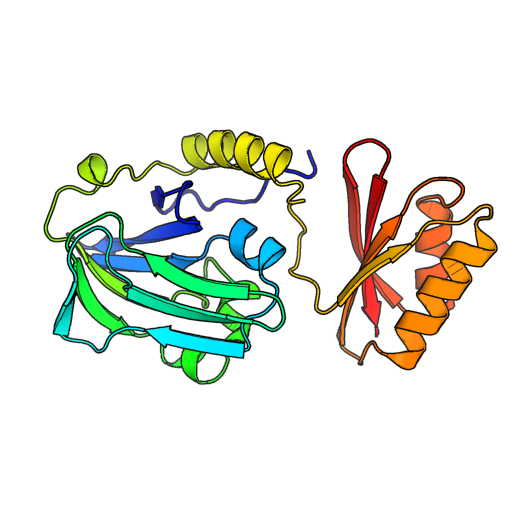 -12.603 5.471 25.002 1.00 91.31 112 GLN A O 1
ATOM 893 N N . GLU A 1 113 ? -11.196 5.793 23.287 1.00 84.25 113 GLU A N 1
ATOM 894 C CA . GLU A 1 113 ? -10.613 7.069 23.705 1.00 84.25 113 GLU A CA 1
ATOM 895 C C . GLU A 1 113 ? -10.717 8.152 22.614 1.00 84.25 113 GLU A C 1
ATOM 897 O O . GLU A 1 113 ? -11.270 7.915 21.541 1.00 84.25 113 GLU A O 1
ATOM 902 N N . ASP A 1 114 ? -10.223 9.360 22.897 1.00 79.06 114 ASP A N 1
ATOM 903 C CA . ASP A 1 114 ? -10.147 10.444 21.911 1.00 79.06 114 ASP A CA 1
ATOM 904 C C . ASP A 1 114 ? -9.117 10.098 20.808 1.00 79.06 114 ASP A C 1
ATOM 906 O O . ASP A 1 114 ? -7.943 9.882 21.131 1.00 79.06 114 ASP A O 1
ATOM 910 N N . PRO A 1 115 ? -9.504 10.072 19.515 1.00 70.69 115 PRO A N 1
ATOM 911 C CA . PRO A 1 115 ? -8.587 9.853 18.394 1.00 70.69 115 PRO A CA 1
ATOM 912 C C . PRO A 1 115 ? -7.351 10.765 18.402 1.00 70.69 115 PRO A C 1
ATOM 914 O O . PRO A 1 115 ? -6.268 10.326 18.005 1.00 70.69 115 PRO A O 1
ATOM 917 N N . GLY A 1 116 ? -7.479 12.009 18.884 1.00 71.69 116 GLY A N 1
ATOM 918 C CA . GLY A 1 116 ? -6.360 12.950 18.978 1.00 71.69 116 GLY A CA 1
ATOM 919 C C . GLY A 1 116 ? -5.248 12.473 19.921 1.00 71.69 116 GLY A C 1
ATOM 920 O O . GLY A 1 116 ? -4.068 12.726 19.672 1.00 71.69 116 GLY A O 1
ATOM 921 N N . ALA A 1 117 ? -5.594 11.704 20.958 1.00 75.88 117 ALA A N 1
ATOM 922 C CA . ALA A 1 117 ? -4.631 11.127 21.899 1.00 75.88 117 ALA A CA 1
ATOM 923 C C . ALA A 1 117 ? -3.842 9.944 21.306 1.00 75.88 117 ALA A C 1
ATOM 925 O O . ALA A 1 117 ? -2.788 9.581 21.826 1.00 75.88 117 ALA A O 1
ATOM 926 N N . ALA A 1 118 ? -4.316 9.366 20.199 1.00 84.12 118 ALA A N 1
ATOM 927 C CA . ALA A 1 118 ? -3.699 8.219 19.540 1.00 84.12 118 ALA A CA 1
ATOM 928 C C . ALA A 1 118 ? -2.631 8.611 18.500 1.00 84.12 118 ALA A C 1
ATOM 930 O O . ALA A 1 118 ? -2.187 7.766 17.726 1.00 84.12 118 ALA A O 1
ATOM 931 N N . GLY A 1 119 ? -2.223 9.886 18.434 1.00 90.44 119 GLY A N 1
ATOM 932 C CA . GLY A 1 119 ? -1.228 10.356 17.460 1.00 90.44 119 GLY A CA 1
ATOM 933 C C . GLY A 1 119 ? -1.703 10.259 16.006 1.00 90.44 119 GLY A C 1
ATOM 934 O O . GLY A 1 119 ? -0.887 10.178 15.085 1.00 90.44 119 GLY A O 1
ATOM 935 N N . LEU A 1 120 ? -3.021 10.225 15.808 1.00 94.06 120 LEU A N 1
ATOM 936 C CA . LEU A 1 120 ? -3.654 10.248 14.503 1.00 94.06 120 LEU A CA 1
ATOM 937 C C . LEU A 1 120 ? -3.582 11.657 13.915 1.00 94.06 120 LEU A C 1
ATOM 939 O O . LEU A 1 120 ? -3.804 12.645 14.611 1.00 94.06 120 LEU A O 1
ATOM 943 N N . VAL A 1 121 ? -3.258 11.748 12.629 1.00 95.88 121 VAL A N 1
ATOM 944 C CA . VAL A 1 121 ? -3.121 13.023 11.921 1.00 95.88 121 VAL A CA 1
ATOM 945 C C . VAL A 1 121 ? -3.962 13.044 10.652 1.00 95.88 121 VAL A C 1
ATOM 947 O O . VAL A 1 121 ? -4.151 12.014 10.004 1.00 95.88 121 VAL A O 1
ATOM 950 N N . GLU A 1 122 ? -4.429 14.234 10.287 1.00 96.44 122 GLU A N 1
ATOM 951 C CA . GLU A 1 122 ? -5.113 14.494 9.018 1.00 96.44 122 GLU A CA 1
ATOM 952 C C . GLU A 1 122 ? -4.199 14.241 7.812 1.00 96.44 122 GLU A C 1
ATOM 954 O O . GLU A 1 122 ? -2.967 14.283 7.924 1.00 96.44 122 GLU A O 1
ATOM 959 N N . SER A 1 123 ? -4.805 14.044 6.638 1.00 96.88 123 SER A N 1
ATOM 960 C CA . SER A 1 123 ? -4.078 13.723 5.401 1.00 96.88 123 SER A CA 1
ATOM 961 C C . SER A 1 123 ? -2.950 14.712 5.078 1.00 96.88 123 SER A C 1
ATOM 963 O O . SER A 1 123 ? -1.816 14.293 4.873 1.00 96.88 123 SER A O 1
ATOM 965 N N . SER A 1 124 ? -3.195 16.024 5.145 1.00 95.31 124 SER A N 1
ATOM 966 C CA . SER A 1 124 ? -2.179 17.044 4.819 1.00 95.31 124 SER A CA 1
ATOM 967 C C . SER A 1 124 ? -0.917 16.938 5.685 1.00 95.31 124 SER A C 1
ATOM 969 O O . SER A 1 124 ? 0.215 17.106 5.215 1.00 95.31 124 SER A O 1
ATOM 971 N N . ARG A 1 125 ? -1.085 16.603 6.970 1.00 96.19 125 ARG A N 1
ATOM 972 C CA . ARG A 1 125 ? 0.040 16.349 7.873 1.00 96.19 125 ARG A CA 1
ATOM 973 C C . ARG A 1 125 ? 0.677 14.992 7.586 1.00 96.19 125 ARG A C 1
ATOM 975 O O . ARG A 1 125 ? 1.906 14.895 7.604 1.00 96.19 125 ARG A O 1
ATOM 982 N N . ALA A 1 126 ? -0.131 13.970 7.307 1.00 96.75 126 ALA A N 1
ATOM 983 C CA . ALA A 1 126 ? 0.343 12.642 6.944 1.00 96.75 126 ALA A CA 1
ATOM 984 C C . ALA A 1 126 ? 1.218 12.674 5.683 1.00 96.75 126 ALA A C 1
ATOM 986 O O . ALA A 1 126 ? 2.291 12.083 5.696 1.00 96.75 126 ALA A O 1
ATOM 987 N N . GLU A 1 127 ? 0.822 13.405 4.639 1.00 95.75 127 GLU A N 1
ATOM 988 C CA . GLU A 1 127 ? 1.569 13.555 3.382 1.00 95.75 127 GLU A CA 1
ATOM 989 C C . GLU A 1 127 ? 2.992 14.069 3.623 1.00 95.75 127 GLU A C 1
ATOM 991 O O . GLU A 1 127 ? 3.955 13.522 3.087 1.00 95.75 127 GLU A O 1
ATOM 996 N N . THR A 1 128 ? 3.142 15.079 4.486 1.00 95.19 128 THR A N 1
ATOM 997 C CA . THR A 1 128 ? 4.458 15.625 4.854 1.00 95.19 128 THR A CA 1
ATOM 998 C C . THR A 1 128 ? 5.319 14.569 5.551 1.00 95.19 128 THR A C 1
ATOM 1000 O O . THR A 1 128 ? 6.460 14.327 5.162 1.00 95.19 128 THR A O 1
ATOM 1003 N N . LEU A 1 129 ? 4.759 13.889 6.555 1.00 96.62 129 LEU A N 1
ATOM 1004 C CA . LEU A 1 129 ? 5.483 12.887 7.340 1.00 96.62 129 LEU A CA 1
ATOM 1005 C C . LEU A 1 129 ? 5.825 11.637 6.514 1.00 96.62 129 LEU A C 1
ATOM 1007 O O . LEU A 1 129 ? 6.904 11.062 6.670 1.00 96.62 129 LEU A O 1
ATOM 1011 N N . TYR A 1 130 ? 4.924 11.213 5.626 1.00 96.81 130 TYR A N 1
ATOM 1012 C CA . TYR A 1 130 ? 5.173 10.112 4.706 1.00 96.81 130 TYR A CA 1
ATOM 1013 C C . TYR A 1 130 ? 6.233 10.474 3.682 1.00 96.81 130 TYR A C 1
ATOM 1015 O O . TYR A 1 130 ? 7.093 9.640 3.447 1.00 96.81 130 TYR A O 1
ATOM 1023 N N . ARG A 1 131 ? 6.253 11.694 3.133 1.00 94.19 131 ARG A N 1
ATOM 1024 C CA . ARG A 1 131 ? 7.328 12.138 2.231 1.00 94.19 131 ARG A CA 1
ATOM 1025 C C . ARG A 1 131 ? 8.703 11.941 2.876 1.00 94.19 131 ARG A C 1
ATOM 1027 O O . ARG A 1 131 ? 9.567 11.293 2.291 1.00 94.19 131 ARG A O 1
ATOM 1034 N N . GLU A 1 132 ? 8.882 12.417 4.107 1.00 94.12 132 GLU A N 1
ATOM 1035 C CA . GLU A 1 132 ? 10.136 12.269 4.861 1.00 94.12 132 GLU A CA 1
ATOM 1036 C C . GLU A 1 132 ? 10.456 10.803 5.195 1.00 94.12 132 GLU A C 1
ATOM 1038 O O . GLU A 1 132 ? 11.599 10.354 5.080 1.00 94.12 132 GLU A O 1
ATOM 1043 N N . LYS A 1 133 ? 9.456 10.028 5.632 1.00 95.69 133 LYS A N 1
ATOM 1044 C CA . LYS A 1 133 ? 9.6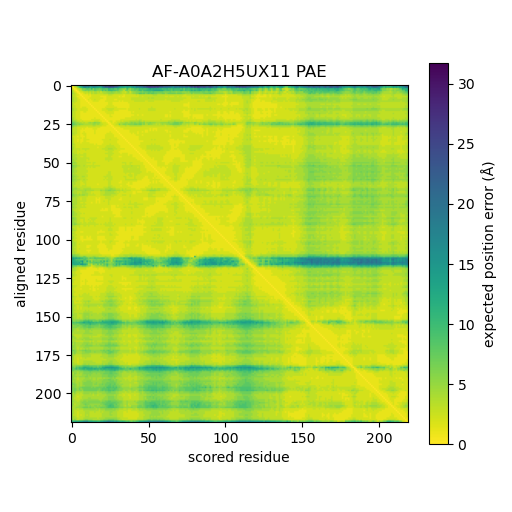11 8.595 5.932 1.00 95.69 133 LYS A CA 1
ATOM 1045 C C . LYS A 1 133 ? 9.987 7.798 4.680 1.00 95.69 133 LYS A C 1
ATOM 1047 O O . LYS A 1 133 ? 10.902 6.983 4.725 1.00 95.69 133 LYS A O 1
ATOM 1052 N N . ASN A 1 134 ? 9.306 8.052 3.571 1.00 95.06 134 ASN A N 1
ATOM 1053 C CA . ASN A 1 134 ? 9.480 7.366 2.299 1.00 95.06 134 ASN A CA 1
ATOM 1054 C C . ASN A 1 134 ? 10.851 7.661 1.700 1.00 95.06 134 ASN A C 1
ATOM 1056 O O . ASN A 1 134 ? 11.530 6.732 1.276 1.00 95.06 134 ASN A O 1
ATOM 1060 N N . GLN A 1 135 ? 11.301 8.918 1.747 1.00 92.12 135 GLN A N 1
ATOM 1061 C CA . GLN A 1 135 ? 12.659 9.288 1.344 1.00 92.12 135 GLN A CA 1
ATOM 1062 C C . GLN A 1 135 ? 13.718 8.551 2.169 1.00 92.12 135 GLN A C 1
ATOM 1064 O O . GLN A 1 135 ? 14.626 7.952 1.599 1.00 92.12 135 GLN A O 1
ATOM 1069 N N . ARG A 1 136 ? 13.577 8.532 3.503 1.00 92.62 136 ARG A N 1
ATOM 1070 C CA . ARG A 1 136 ? 14.510 7.813 4.390 1.00 92.62 136 ARG A CA 1
ATOM 1071 C C . ARG A 1 136 ? 14.543 6.309 4.129 1.00 92.62 136 ARG A C 1
ATOM 1073 O O . ARG A 1 136 ? 15.604 5.702 4.220 1.00 92.62 136 ARG A O 1
ATOM 1080 N N . ASN A 1 137 ? 13.398 5.723 3.795 1.00 90.50 137 ASN A N 1
ATOM 1081 C CA . ASN A 1 137 ? 13.256 4.280 3.608 1.00 90.50 137 ASN A CA 1
ATOM 1082 C C . ASN A 1 137 ? 13.415 3.833 2.144 1.00 90.50 137 ASN A C 1
ATOM 1084 O O . ASN A 1 137 ? 13.293 2.644 1.859 1.00 90.50 137 ASN A O 1
ATOM 1088 N N . GLY A 1 138 ? 13.650 4.759 1.207 1.00 89.44 138 GLY A N 1
ATOM 1089 C CA . GLY A 1 138 ? 13.721 4.462 -0.227 1.00 89.44 138 GLY A CA 1
ATOM 1090 C C . GLY A 1 138 ? 12.405 3.943 -0.824 1.00 89.44 138 GLY A C 1
ATOM 1091 O O . GLY A 1 138 ? 12.427 3.206 -1.809 1.00 89.44 138 GLY A O 1
ATOM 1092 N N . ILE A 1 139 ? 11.261 4.289 -0.225 1.00 91.69 139 ILE A N 1
ATOM 1093 C CA . ILE A 1 139 ? 9.935 3.883 -0.705 1.00 91.69 139 ILE A CA 1
ATOM 1094 C C . ILE A 1 139 ? 9.475 4.886 -1.747 1.00 91.69 139 ILE A C 1
ATOM 1096 O O . ILE A 1 139 ? 9.216 6.045 -1.444 1.00 91.69 139 ILE A O 1
ATOM 1100 N N . VAL A 1 140 ? 9.331 4.424 -2.978 1.00 93.06 140 VAL A N 1
ATOM 1101 C CA . VAL A 1 140 ? 8.808 5.228 -4.073 1.00 93.06 140 VAL A CA 1
ATOM 1102 C C . VAL A 1 140 ? 7.304 4.997 -4.193 1.00 93.06 140 VAL A C 1
ATOM 1104 O O . VAL A 1 140 ? 6.862 3.856 -4.284 1.00 93.06 140 VAL A O 1
ATOM 1107 N N . CYS A 1 141 ? 6.527 6.077 -4.188 1.00 92.19 141 CYS A N 1
ATOM 1108 C CA . CYS A 1 141 ? 5.075 6.067 -4.316 1.00 92.19 141 CYS A CA 1
ATOM 1109 C C . CYS A 1 141 ? 4.676 5.810 -5.767 1.00 92.19 141 CYS A C 1
ATOM 1111 O O . CYS A 1 141 ? 4.583 6.726 -6.583 1.00 92.19 141 CYS A O 1
ATOM 1113 N N . LEU A 1 142 ? 4.492 4.528 -6.072 1.00 92.69 142 LEU A N 1
ATOM 1114 C CA . LEU A 1 142 ? 4.064 4.036 -7.374 1.00 92.69 142 LEU A CA 1
ATOM 1115 C C . LEU A 1 142 ? 2.535 4.020 -7.473 1.00 92.69 142 LEU A C 1
ATOM 1117 O O . LEU A 1 142 ? 1.845 3.792 -6.479 1.00 92.69 142 LEU A O 1
ATOM 1121 N N . LYS A 1 143 ? 1.998 4.174 -8.687 1.00 90.94 143 LYS A N 1
ATOM 1122 C CA . LYS A 1 143 ? 0.546 4.091 -8.947 1.00 90.94 143 LYS A CA 1
ATOM 1123 C C . LYS A 1 143 ? -0.055 2.733 -8.595 1.00 90.94 143 LYS A C 1
ATOM 1125 O O . LYS A 1 143 ? -1.232 2.656 -8.258 1.00 90.94 143 LYS A O 1
ATOM 1130 N N . VAL A 1 144 ? 0.737 1.668 -8.692 1.00 92.25 144 VAL A N 1
ATOM 1131 C CA . VAL A 1 144 ? 0.331 0.302 -8.349 1.00 92.25 144 VAL A CA 1
ATOM 1132 C C . VAL A 1 144 ? 1.425 -0.393 -7.552 1.00 92.25 144 VAL A C 1
ATOM 1134 O O . VAL A 1 144 ? 2.608 -0.085 -7.694 1.00 92.25 144 VAL A O 1
ATOM 1137 N N . VAL A 1 145 ? 1.029 -1.365 -6.735 1.00 94.44 145 VAL A N 1
ATOM 1138 C CA . VAL A 1 145 ? 1.960 -2.271 -6.059 1.00 94.44 145 VAL A CA 1
ATOM 1139 C C . VAL A 1 145 ? 2.374 -3.348 -7.063 1.00 94.44 145 VAL A C 1
ATOM 1141 O O . VAL A 1 145 ? 1.498 -4.036 -7.579 1.00 94.44 145 VAL A O 1
ATOM 1144 N N . PRO A 1 146 ? 3.667 -3.495 -7.390 1.00 95.38 146 PRO A N 1
ATOM 1145 C CA . PRO A 1 146 ? 4.085 -4.423 -8.430 1.00 95.38 146 PRO A CA 1
ATOM 1146 C C . PRO A 1 146 ? 4.175 -5.869 -7.913 1.00 95.38 146 PRO A C 1
ATOM 1148 O O . PRO A 1 146 ? 4.576 -6.103 -6.769 1.00 95.38 146 PRO A O 1
ATOM 1151 N N . ASP A 1 147 ? 3.872 -6.852 -8.765 1.00 95.12 147 ASP A N 1
ATOM 1152 C CA . ASP A 1 147 ? 4.024 -8.281 -8.438 1.00 95.12 147 ASP A CA 1
ATOM 1153 C C . ASP A 1 147 ? 5.504 -8.658 -8.270 1.00 95.12 147 ASP A C 1
ATOM 1155 O O . ASP A 1 147 ? 5.894 -9.359 -7.329 1.00 95.12 147 ASP A O 1
ATOM 1159 N N . TYR A 1 148 ? 6.349 -8.124 -9.153 1.00 95.25 148 TYR A N 1
ATOM 1160 C CA . TYR A 1 148 ? 7.793 -8.324 -9.155 1.00 95.25 148 TYR A CA 1
ATOM 1161 C C . TYR A 1 148 ? 8.524 -6.988 -9.091 1.00 95.25 148 TYR A C 1
ATOM 1163 O O . TYR A 1 148 ? 8.056 -5.979 -9.603 1.00 95.25 148 TYR A O 1
ATOM 1171 N N . SER A 1 149 ? 9.708 -6.980 -8.480 1.00 94.62 149 SER A N 1
ATOM 1172 C CA . SER A 1 149 ? 10.596 -5.816 -8.515 1.00 94.62 149 SER A CA 1
ATOM 1173 C C . SER A 1 149 ? 12.037 -6.260 -8.747 1.00 94.62 149 SER A C 1
ATOM 1175 O O . SER A 1 149 ? 12.489 -7.253 -8.153 1.00 94.62 149 SER A O 1
ATOM 1177 N N . ARG A 1 150 ? 12.741 -5.558 -9.638 1.00 95.44 150 ARG A N 1
ATOM 1178 C CA . ARG A 1 150 ? 14.127 -5.833 -10.022 1.00 95.44 150 ARG A CA 1
ATOM 1179 C C . ARG A 1 150 ? 14.911 -4.539 -10.178 1.00 95.44 150 ARG A C 1
ATOM 1181 O O . ARG A 1 150 ? 14.447 -3.590 -10.798 1.00 95.44 150 ARG A O 1
ATOM 1188 N N . LYS A 1 151 ? 16.118 -4.532 -9.615 1.00 95.44 151 LYS A N 1
ATOM 1189 C CA . LYS A 1 151 ? 17.137 -3.530 -9.915 1.00 95.44 151 LYS A CA 1
ATOM 1190 C C . LYS A 1 151 ? 17.990 -4.089 -11.042 1.00 95.44 151 LYS A C 1
ATOM 1192 O O . LYS A 1 151 ? 18.608 -5.128 -10.836 1.00 95.44 151 LYS A O 1
ATOM 1197 N N . ILE A 1 152 ? 17.976 -3.433 -12.194 1.00 95.75 152 ILE A N 1
ATOM 1198 C CA . ILE A 1 152 ? 18.702 -3.868 -13.388 1.00 95.75 152 ILE A CA 1
ATOM 1199 C C . ILE A 1 152 ? 19.629 -2.730 -13.787 1.00 95.75 152 ILE A C 1
ATOM 1201 O O . ILE A 1 152 ? 19.180 -1.635 -14.130 1.00 95.75 152 ILE A O 1
ATOM 1205 N N . PHE A 1 153 ? 20.927 -2.987 -13.706 1.00 93.50 153 PHE A N 1
ATOM 1206 C CA . PHE A 1 153 ? 21.981 -2.037 -14.038 1.00 93.50 153 PHE A CA 1
ATOM 1207 C C . PHE A 1 153 ? 22.955 -2.715 -14.991 1.00 93.50 153 PHE A C 1
ATOM 1209 O O . PHE A 1 153 ? 23.255 -3.893 -14.823 1.00 93.50 153 PHE A O 1
ATOM 1216 N N . GLY A 1 154 ? 23.468 -1.974 -15.967 1.00 89.56 154 GLY A N 1
ATOM 1217 C CA . GLY A 1 154 ? 24.380 -2.525 -16.959 1.00 89.56 154 GLY A CA 1
ATOM 1218 C C . GLY A 1 154 ? 25.200 -1.445 -17.643 1.00 89.56 154 GLY A C 1
ATOM 1219 O O . GLY A 1 154 ? 24.869 -0.264 -17.586 1.00 89.56 154 GLY A O 1
ATOM 1220 N N . GLU A 1 155 ? 26.277 -1.868 -18.298 1.00 88.25 155 GLU A N 1
ATOM 1221 C CA . GLU A 1 155 ? 27.201 -0.973 -19.005 1.00 88.25 155 GLU A CA 1
ATOM 1222 C C . GLU A 1 155 ? 26.644 -0.485 -20.352 1.00 88.25 155 GLU A C 1
ATOM 1224 O O . GLU A 1 155 ? 27.139 0.485 -20.920 1.00 88.25 155 GLU A O 1
ATOM 1229 N N . SER A 1 156 ? 25.604 -1.143 -20.875 1.00 93.75 156 SER A N 1
ATOM 1230 C CA . SER A 1 156 ? 24.960 -0.780 -22.139 1.00 93.75 156 SER A CA 1
ATOM 1231 C C . SER A 1 156 ? 23.439 -0.876 -22.053 1.00 93.75 156 SER A C 1
ATOM 1233 O O . SER A 1 156 ? 22.893 -1.681 -21.295 1.00 93.75 156 SER A O 1
ATOM 1235 N N . CYS A 1 157 ? 22.754 -0.077 -22.875 1.00 92.81 157 CYS A N 1
ATOM 1236 C CA . CYS A 1 157 ? 21.292 -0.040 -22.920 1.00 92.81 157 CYS A CA 1
ATOM 1237 C C . CYS A 1 157 ? 20.734 -1.412 -23.338 1.00 92.81 157 CYS A C 1
ATOM 1239 O O . CYS A 1 157 ? 19.851 -1.954 -22.679 1.00 92.81 157 CYS A O 1
ATOM 1241 N N . ASN A 1 158 ? 21.345 -2.046 -24.346 1.00 93.69 158 ASN A N 1
ATOM 1242 C CA . ASN A 1 158 ? 20.925 -3.356 -24.851 1.00 93.69 158 ASN A CA 1
ATOM 1243 C C . ASN A 1 158 ? 20.980 -4.466 -23.795 1.00 93.69 158 ASN A C 1
ATOM 1245 O O . ASN A 1 158 ? 20.091 -5.313 -23.782 1.00 93.69 158 ASN A O 1
ATOM 1249 N N . MET A 1 159 ? 21.978 -4.466 -22.902 1.00 94.38 159 MET A N 1
ATOM 1250 C CA . MET A 1 159 ? 22.042 -5.455 -21.817 1.00 94.38 159 MET A CA 1
ATOM 1251 C C . MET A 1 159 ? 20.862 -5.289 -20.857 1.00 94.38 159 MET A C 1
ATOM 1253 O O . MET A 1 159 ? 20.195 -6.267 -20.535 1.00 94.38 159 MET A O 1
ATOM 1257 N N . ILE A 1 160 ? 20.573 -4.046 -20.458 1.00 95.75 160 ILE A N 1
ATOM 1258 C CA . ILE A 1 160 ? 19.464 -3.729 -19.552 1.00 95.75 160 ILE A CA 1
ATOM 1259 C C . ILE A 1 160 ? 18.129 -4.146 -20.181 1.00 95.75 160 ILE A C 1
ATOM 1261 O O . ILE A 1 160 ? 17.341 -4.836 -19.540 1.00 95.75 160 ILE A O 1
ATOM 1265 N N . LEU A 1 161 ? 17.881 -3.763 -21.438 1.00 95.81 161 LEU A N 1
ATOM 1266 C CA . LEU A 1 161 ? 16.634 -4.097 -22.135 1.00 95.81 161 LEU A CA 1
ATOM 1267 C C . LEU A 1 161 ? 16.470 -5.612 -22.331 1.00 95.81 161 LEU A C 1
ATOM 1269 O O . LEU A 1 161 ? 15.378 -6.132 -22.111 1.00 95.81 161 LEU A O 1
ATOM 1273 N N . THR A 1 162 ? 17.549 -6.322 -22.677 1.00 95.19 162 THR A N 1
ATOM 1274 C CA . THR A 1 162 ? 17.536 -7.792 -22.799 1.00 95.19 162 THR A CA 1
ATOM 1275 C C . THR A 1 162 ? 17.170 -8.450 -21.473 1.00 95.19 162 THR A C 1
ATOM 1277 O O . THR A 1 162 ? 16.270 -9.280 -21.436 1.00 95.19 162 THR A O 1
ATOM 1280 N N . GLU A 1 163 ? 17.789 -8.034 -20.364 1.00 96.69 163 GLU A N 1
ATOM 1281 C CA . GLU A 1 163 ? 17.492 -8.609 -19.048 1.00 96.69 163 GLU A CA 1
ATOM 1282 C C . GLU A 1 163 ? 16.037 -8.355 -18.619 1.00 96.69 163 GLU A C 1
ATOM 1284 O O . GLU A 1 163 ? 15.388 -9.243 -18.056 1.00 96.69 163 GLU A O 1
ATOM 1289 N N . ILE A 1 164 ? 15.492 -7.167 -18.917 1.00 96.75 164 ILE A N 1
ATOM 1290 C CA . ILE A 1 164 ? 14.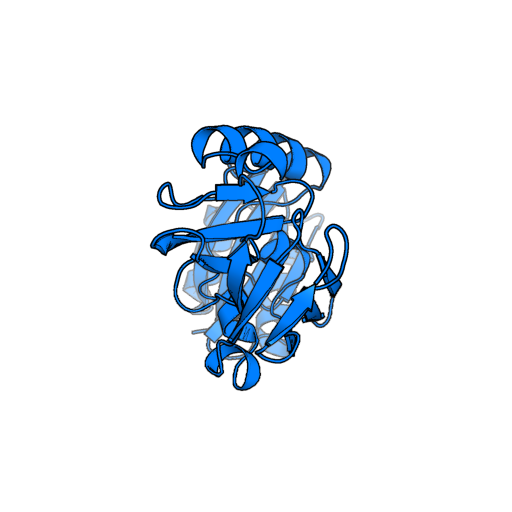072 -6.878 -18.678 1.00 96.75 164 ILE A CA 1
ATOM 1291 C C . ILE A 1 164 ? 13.193 -7.821 -19.509 1.00 96.75 164 ILE A C 1
ATOM 1293 O O . ILE A 1 164 ? 12.261 -8.414 -18.961 1.00 96.75 164 ILE A O 1
ATOM 1297 N N . GLY A 1 165 ? 13.488 -7.966 -20.805 1.00 95.62 165 GLY A N 1
ATOM 1298 C CA . GLY A 1 165 ? 12.765 -8.846 -21.725 1.00 95.62 165 GLY A CA 1
ATOM 1299 C C . GLY A 1 165 ? 12.760 -10.299 -21.255 1.00 95.62 165 GLY A C 1
ATOM 1300 O O . GLY A 1 165 ? 11.689 -10.872 -21.052 1.00 95.62 165 GLY A O 1
ATOM 1301 N N . ASP A 1 166 ? 13.936 -10.851 -20.964 1.00 96.12 166 ASP A N 1
ATOM 1302 C CA . ASP A 1 166 ? 14.103 -12.224 -20.482 1.00 96.12 166 ASP A CA 1
ATOM 1303 C C . ASP A 1 166 ? 13.316 -12.470 -19.188 1.00 96.12 166 ASP A C 1
ATOM 1305 O O . ASP A 1 166 ? 12.663 -13.506 -19.019 1.00 96.12 166 ASP A O 1
ATOM 1309 N N . PHE A 1 167 ? 13.337 -11.508 -18.255 1.00 97.38 167 PHE A N 1
ATOM 1310 C CA . PHE A 1 167 ? 12.582 -11.628 -17.011 1.00 97.38 167 PHE A CA 1
ATOM 1311 C C . PHE A 1 167 ? 11.067 -11.583 -17.254 1.00 97.38 167 PHE A C 1
ATOM 1313 O O . PHE A 1 167 ? 10.324 -12.389 -16.682 1.00 97.38 167 PHE A O 1
ATOM 1320 N N . MET A 1 168 ? 10.609 -10.656 -18.100 1.00 96.88 168 MET A N 1
ATOM 1321 C CA . MET A 1 168 ? 9.202 -10.514 -18.489 1.00 96.88 168 MET A CA 1
ATOM 1322 C C . MET A 1 168 ? 8.667 -11.781 -19.160 1.00 96.88 168 MET A C 1
ATOM 1324 O O . MET A 1 168 ? 7.551 -12.221 -18.870 1.00 96.88 168 MET A O 1
ATOM 1328 N N . GLU A 1 169 ? 9.449 -12.401 -20.037 1.00 95.31 169 GLU A N 1
ATOM 1329 C CA . GLU A 1 169 ? 9.059 -13.629 -20.724 1.00 95.31 169 GLU A CA 1
ATOM 1330 C C . GLU A 1 169 ? 9.007 -14.819 -19.768 1.00 95.31 169 GLU A C 1
ATOM 1332 O O . GLU A 1 169 ? 8.005 -15.539 -19.743 1.00 95.31 169 GLU A O 1
ATOM 1337 N N . LYS A 1 170 ? 10.047 -14.984 -18.944 1.00 96.50 170 LYS A N 1
ATOM 1338 C CA . LYS A 1 170 ? 10.239 -16.176 -18.116 1.00 96.50 170 LYS A CA 1
ATOM 1339 C C . LYS A 1 170 ? 9.389 -16.213 -16.846 1.00 96.50 170 LYS A C 1
ATOM 1341 O O . LYS A 1 170 ? 8.994 -17.301 -16.431 1.00 96.50 170 LYS A O 1
ATOM 1346 N N . TYR A 1 171 ? 9.147 -15.070 -16.200 1.00 96.25 171 TYR A N 1
ATOM 1347 C CA . TYR A 1 171 ? 8.567 -15.046 -14.847 1.00 96.25 171 TYR A CA 1
ATOM 1348 C C . TYR A 1 171 ? 7.261 -14.269 -14.722 1.00 96.25 171 TYR A C 1
ATOM 1350 O O . TYR A 1 171 ? 6.500 -14.542 -13.798 1.00 96.25 171 TYR A O 1
ATOM 1358 N N . VAL A 1 172 ? 6.998 -13.302 -15.602 1.00 96.56 172 VAL A N 1
ATOM 1359 C CA . VAL A 1 172 ? 5.821 -12.433 -15.475 1.00 96.56 172 VAL A CA 1
ATOM 1360 C C . VAL A 1 172 ? 4.653 -13.049 -16.242 1.00 96.56 172 VAL A C 1
ATOM 1362 O O . VAL A 1 172 ? 4.743 -13.303 -17.447 1.00 96.56 172 VAL A O 1
ATOM 1365 N N . GLY A 1 173 ? 3.553 -13.319 -15.541 1.00 95.94 173 GLY A N 1
ATOM 1366 C CA . GLY A 1 173 ? 2.303 -13.797 -16.122 1.00 95.94 173 GLY A CA 1
ATOM 1367 C C . GLY A 1 173 ? 1.490 -12.683 -16.787 1.00 95.94 173 GLY A C 1
ATOM 1368 O O . GLY A 1 173 ? 1.729 -11.494 -16.581 1.00 95.94 173 GLY A O 1
ATOM 1369 N N . ARG A 1 174 ? 0.494 -13.062 -17.594 1.00 95.56 174 ARG A N 1
ATOM 1370 C CA . ARG A 1 174 ? -0.444 -12.112 -18.212 1.00 95.56 174 ARG A CA 1
ATOM 1371 C C . ARG A 1 174 ? -1.192 -11.315 -17.137 1.00 95.56 174 ARG A C 1
ATOM 1373 O O . ARG A 1 174 ? -1.741 -11.898 -16.209 1.00 95.56 174 ARG A O 1
ATOM 1380 N N . GLY A 1 175 ? -1.224 -9.993 -17.274 1.00 94.19 175 GLY A N 1
ATOM 1381 C CA . GLY A 1 175 ? -1.814 -9.063 -16.308 1.00 94.19 175 GLY A CA 1
ATOM 1382 C C . GLY A 1 175 ? -0.928 -8.738 -15.098 1.00 94.19 175 GLY A C 1
ATOM 1383 O O . GLY A 1 175 ? -1.169 -7.716 -14.449 1.00 94.19 175 GLY A O 1
ATOM 1384 N N . GLU A 1 176 ? 0.107 -9.540 -14.821 1.00 95.56 176 GLU A N 1
ATOM 1385 C CA . GLU A 1 176 ? 1.071 -9.276 -13.750 1.00 95.56 176 GLU A CA 1
ATOM 1386 C C . GLU A 1 176 ? 2.025 -8.138 -14.125 1.00 95.56 176 GLU A C 1
ATOM 1388 O O . GLU A 1 176 ? 2.196 -7.770 -15.295 1.00 95.56 176 GLU A O 1
ATOM 1393 N N . THR A 1 177 ? 2.641 -7.563 -13.096 1.00 97.19 177 THR A N 1
ATOM 1394 C CA . THR A 1 177 ? 3.443 -6.348 -13.199 1.00 97.19 177 THR A CA 1
ATOM 1395 C C . THR A 1 177 ? 4.885 -6.541 -12.737 1.00 97.19 177 THR A C 1
ATOM 1397 O O . THR A 1 177 ? 5.157 -7.156 -11.705 1.00 97.19 177 THR A O 1
ATOM 1400 N N . LEU A 1 178 ? 5.824 -5.956 -13.480 1.00 97.44 178 LEU A N 1
ATOM 1401 C CA . LEU A 1 178 ? 7.238 -5.880 -13.127 1.00 97.44 178 LEU A CA 1
ATOM 1402 C C . LEU A 1 178 ? 7.640 -4.425 -12.936 1.00 97.44 178 LEU A C 1
ATOM 1404 O O . LEU A 1 178 ? 7.631 -3.636 -13.878 1.00 97.44 178 LEU A O 1
ATOM 1408 N N . HIS A 1 179 ? 8.059 -4.092 -11.721 1.00 97.12 179 HIS A N 1
ATOM 1409 C CA . HIS A 1 179 ? 8.758 -2.852 -11.429 1.00 97.12 179 HIS A CA 1
ATOM 1410 C C . HIS A 1 179 ? 10.255 -3.011 -11.693 1.00 97.12 179 HIS A C 1
ATOM 1412 O O . HIS A 1 179 ? 10.937 -3.784 -11.020 1.00 97.12 179 HIS A O 1
ATOM 1418 N N . VAL A 1 180 ? 10.773 -2.255 -12.652 1.00 97.00 180 VAL A N 1
ATOM 1419 C CA . VAL A 1 180 ? 12.203 -2.156 -12.931 1.00 97.00 180 VAL A CA 1
ATOM 1420 C C . VAL A 1 180 ? 12.729 -0.843 -12.367 1.00 97.00 180 VAL A C 1
ATOM 1422 O O . VAL A 1 180 ? 12.153 0.225 -12.579 1.00 97.00 180 VAL A O 1
ATOM 1425 N N . ILE A 1 181 ? 13.836 -0.945 -11.640 1.00 95.69 181 ILE A N 1
ATOM 1426 C CA . ILE A 1 181 ? 14.636 0.177 -11.162 1.00 95.69 181 ILE A CA 1
ATOM 1427 C C . ILE A 1 181 ? 15.948 0.127 -11.930 1.00 95.69 181 ILE A C 1
ATOM 1429 O O . ILE A 1 181 ? 16.688 -0.851 -11.830 1.00 95.69 181 ILE A O 1
ATOM 1433 N N . THR A 1 182 ? 16.232 1.163 -12.701 1.00 95.81 182 THR A N 1
ATOM 1434 C CA . THR A 1 182 ? 17.402 1.209 -13.578 1.00 95.81 182 THR A CA 1
ATOM 1435 C C . THR A 1 182 ? 17.929 2.636 -13.692 1.00 95.81 182 THR A C 1
ATOM 1437 O O . THR A 1 182 ? 17.381 3.547 -13.075 1.00 95.81 182 THR A O 1
ATOM 1440 N N . LYS A 1 183 ? 19.022 2.837 -14.420 1.00 94.31 183 LYS A N 1
ATOM 1441 C CA . LYS A 1 183 ? 19.606 4.149 -14.719 1.00 94.31 183 LYS A CA 1
ATOM 1442 C C . LYS A 1 183 ? 20.434 4.067 -15.998 1.00 94.31 183 LYS A C 1
ATOM 1444 O O . LYS A 1 183 ? 20.519 2.990 -16.586 1.00 94.31 183 LYS A O 1
ATOM 1449 N N . ASP A 1 184 ? 21.039 5.187 -16.390 1.00 87.88 184 ASP A N 1
ATOM 1450 C CA . ASP A 1 184 ? 21.909 5.303 -17.564 1.00 87.88 184 ASP A CA 1
ATOM 1451 C C . ASP A 1 184 ? 22.779 4.047 -17.782 1.00 87.88 184 ASP A C 1
ATOM 1453 O O . ASP A 1 184 ? 23.353 3.522 -16.819 1.00 87.88 184 ASP A O 1
ATOM 1457 N N . PRO A 1 185 ? 22.894 3.561 -19.032 1.00 90.50 185 PRO A N 1
ATOM 1458 C CA . PRO A 1 185 ? 22.583 4.278 -20.277 1.00 90.50 185 PRO A CA 1
ATOM 1459 C C . PRO A 1 185 ? 21.159 4.084 -20.839 1.00 90.50 185 PRO A C 1
ATOM 1461 O O . PRO A 1 185 ? 20.918 4.500 -21.969 1.00 90.50 185 PRO A O 1
ATOM 1464 N N . VAL A 1 186 ? 20.222 3.448 -20.121 1.00 91.75 186 VAL A N 1
ATOM 1465 C CA . VAL A 1 186 ? 18.834 3.310 -20.611 1.00 91.75 186 VAL A CA 1
ATOM 1466 C C . VAL A 1 186 ? 18.027 4.591 -20.381 1.00 91.75 186 VAL A C 1
ATOM 1468 O O . VAL A 1 186 ? 18.084 5.188 -19.304 1.00 91.75 186 VAL A O 1
ATOM 1471 N N . THR A 1 187 ? 17.242 5.002 -21.376 1.00 92.00 187 THR A N 1
ATOM 1472 C CA . THR A 1 187 ? 16.397 6.202 -21.306 1.00 92.00 187 THR A CA 1
ATOM 1473 C C . THR A 1 187 ? 14.902 5.866 -21.282 1.00 92.00 187 THR A C 1
ATOM 1475 O O . THR A 1 187 ? 14.480 4.750 -21.583 1.00 92.00 187 THR A O 1
ATOM 1478 N N . GLU A 1 188 ? 14.062 6.842 -20.924 1.00 91.75 188 GLU A N 1
ATOM 1479 C CA . GLU A 1 188 ? 12.600 6.677 -20.960 1.00 91.75 188 GLU A CA 1
ATOM 1480 C C . GLU A 1 188 ? 12.069 6.332 -22.368 1.00 91.75 188 GLU A C 1
ATOM 1482 O O . GLU A 1 188 ? 11.276 5.391 -22.469 1.00 91.75 188 GLU A O 1
ATOM 1487 N N . PRO A 1 189 ? 12.518 6.992 -23.461 1.00 94.56 189 PRO A N 1
ATOM 1488 C CA . PRO A 1 189 ? 12.190 6.570 -24.824 1.00 94.56 189 PRO A CA 1
ATOM 1489 C C . PRO A 1 189 ? 12.551 5.114 -25.140 1.00 94.56 189 PRO A C 1
ATOM 1491 O O . PRO A 1 189 ? 11.758 4.432 -25.787 1.00 94.56 189 PRO A O 1
ATOM 1494 N N . ASP A 1 190 ? 13.693 4.613 -24.657 1.00 94.94 190 ASP A N 1
ATOM 1495 C CA . ASP A 1 190 ? 14.106 3.222 -24.893 1.00 94.94 190 ASP A CA 1
ATOM 1496 C C . ASP A 1 190 ? 13.134 2.231 -24.238 1.00 94.94 190 ASP A C 1
ATOM 1498 O O . ASP A 1 190 ? 12.695 1.264 -24.863 1.00 94.94 190 ASP A O 1
ATOM 1502 N N . LEU A 1 191 ? 12.738 2.507 -22.990 1.00 94.94 191 LEU A N 1
ATOM 1503 C CA . LEU A 1 191 ? 11.779 1.690 -22.240 1.00 94.94 191 LEU A CA 1
ATOM 1504 C C . LEU A 1 191 ? 10.384 1.718 -22.883 1.00 94.94 191 LEU A C 1
ATOM 1506 O O . LEU A 1 191 ? 9.720 0.682 -22.958 1.00 94.94 191 LEU A O 1
ATOM 1510 N N . LEU A 1 192 ? 9.948 2.882 -23.376 1.00 94.38 192 LEU A N 1
ATOM 1511 C CA . LEU A 1 192 ? 8.690 3.043 -24.114 1.00 94.38 192 LEU A CA 1
ATOM 1512 C C . LEU A 1 192 ? 8.698 2.267 -25.437 1.00 94.38 192 LEU A C 1
ATOM 1514 O O . LEU A 1 192 ? 7.723 1.583 -25.768 1.00 94.38 192 LEU A O 1
ATOM 1518 N N . ASN A 1 193 ? 9.802 2.344 -26.182 1.00 95.56 193 ASN A N 1
ATOM 1519 C CA . ASN A 1 193 ? 9.963 1.627 -27.441 1.00 95.56 193 ASN A CA 1
ATOM 1520 C C . ASN A 1 193 ? 9.968 0.105 -27.223 1.00 95.56 193 ASN A C 1
ATOM 1522 O O . ASN A 1 193 ? 9.267 -0.623 -27.929 1.00 95.56 193 ASN A O 1
ATOM 1526 N N . MET A 1 194 ? 10.690 -0.375 -26.205 1.00 93.88 194 MET A N 1
ATOM 1527 C CA . MET A 1 194 ? 10.686 -1.787 -25.817 1.00 93.88 194 MET A CA 1
ATOM 1528 C C . MET A 1 194 ? 9.277 -2.249 -25.425 1.00 93.88 194 MET A C 1
ATOM 1530 O O . MET A 1 194 ? 8.813 -3.270 -25.929 1.00 93.88 194 MET A O 1
ATOM 1534 N N . ALA A 1 195 ? 8.568 -1.494 -24.577 1.00 94.69 195 ALA A N 1
ATOM 1535 C CA . ALA A 1 195 ? 7.202 -1.839 -24.187 1.00 94.69 195 ALA A CA 1
ATOM 1536 C C . ALA A 1 195 ? 6.292 -2.004 -25.409 1.00 94.69 195 ALA A C 1
ATOM 1538 O O . ALA A 1 195 ? 5.604 -3.010 -25.536 1.00 94.69 195 ALA A O 1
ATOM 1539 N N . THR A 1 196 ? 6.354 -1.053 -26.341 1.00 94.12 196 THR A N 1
ATOM 1540 C CA . THR A 1 196 ? 5.558 -1.089 -27.574 1.00 94.12 196 THR A CA 1
ATOM 1541 C C . THR A 1 196 ? 5.917 -2.300 -28.439 1.00 94.12 196 THR A C 1
ATOM 1543 O O . THR A 1 196 ? 5.028 -3.010 -28.899 1.00 94.12 196 THR A O 1
ATOM 1546 N N . THR A 1 197 ? 7.213 -2.573 -28.614 1.00 93.56 197 THR A N 1
ATOM 1547 C CA . THR A 1 197 ? 7.720 -3.665 -29.463 1.00 93.56 197 THR A CA 1
ATOM 1548 C C . THR A 1 197 ? 7.296 -5.043 -28.955 1.00 93.56 197 THR A C 1
ATOM 1550 O O . THR A 1 197 ? 6.928 -5.905 -29.748 1.00 93.56 197 THR A O 1
ATOM 1553 N N . HIS A 1 198 ? 7.313 -5.248 -27.638 1.00 92.00 198 HIS A N 1
ATOM 1554 C CA . HIS A 1 198 ? 6.974 -6.531 -27.016 1.00 92.00 198 HIS A CA 1
ATOM 1555 C C . HIS A 1 198 ? 5.504 -6.630 -26.570 1.00 92.00 198 HIS A C 1
ATOM 1557 O O . HIS A 1 198 ? 5.105 -7.635 -25.982 1.00 92.00 198 HIS A O 1
ATOM 1563 N N . GLY A 1 199 ? 4.685 -5.604 -26.832 1.00 92.69 199 GLY A N 1
ATOM 1564 C CA . GLY A 1 199 ? 3.278 -5.582 -26.428 1.00 92.69 199 GLY A CA 1
ATOM 1565 C C . GLY A 1 199 ? 3.077 -5.520 -24.910 1.00 92.69 199 GLY A C 1
ATOM 1566 O O . GLY A 1 199 ? 2.146 -6.124 -24.388 1.00 92.69 199 GLY A O 1
ATOM 1567 N N . TYR A 1 200 ? 3.952 -4.823 -24.185 1.00 95.75 200 TYR A N 1
ATOM 1568 C CA . TYR A 1 200 ? 3.783 -4.524 -22.764 1.00 95.75 200 TYR A CA 1
ATOM 1569 C C . TYR A 1 200 ? 3.087 -3.175 -22.572 1.00 95.75 200 TYR A C 1
ATOM 1571 O O . TYR A 1 200 ? 3.298 -2.225 -23.325 1.00 95.75 200 TYR A O 1
ATOM 1579 N N . GLN A 1 201 ? 2.315 -3.047 -21.497 1.00 96.31 201 GLN A N 1
ATOM 1580 C CA . GLN A 1 201 ? 1.767 -1.767 -21.057 1.00 96.31 201 GLN A CA 1
ATOM 1581 C C . GLN A 1 201 ? 2.692 -1.135 -20.010 1.00 96.31 201 GLN A C 1
ATOM 1583 O O . GLN A 1 201 ? 3.047 -1.788 -19.031 1.00 96.31 201 GLN A O 1
ATOM 1588 N N . ILE A 1 202 ? 3.020 0.152 -20.146 1.00 96.00 202 ILE A N 1
ATOM 1589 C CA . ILE A 1 202 ? 3.615 0.922 -19.044 1.00 96.00 202 ILE A CA 1
ATOM 1590 C C . ILE A 1 202 ? 2.494 1.434 -18.139 1.00 96.00 202 ILE A C 1
ATOM 1592 O O . ILE A 1 202 ? 1.646 2.220 -18.558 1.00 96.00 202 ILE A O 1
ATOM 1596 N N . VAL A 1 203 ? 2.477 0.960 -16.894 1.00 95.38 203 VAL A N 1
ATOM 1597 C CA . VAL A 1 203 ? 1.482 1.333 -15.876 1.00 95.38 203 VAL A CA 1
ATOM 1598 C C . VAL A 1 203 ? 1.926 2.572 -15.105 1.00 95.38 203 VAL A C 1
ATOM 1600 O O . VAL A 1 203 ? 1.106 3.420 -14.749 1.00 95.38 203 VAL A O 1
ATOM 1603 N N . ASP A 1 204 ? 3.227 2.685 -14.854 1.00 94.81 204 ASP A N 1
ATOM 1604 C CA . ASP A 1 204 ? 3.822 3.827 -14.176 1.00 94.81 204 ASP A CA 1
ATOM 1605 C C . ASP A 1 204 ? 5.259 4.045 -14.648 1.00 94.81 204 ASP A C 1
ATOM 1607 O O . ASP A 1 204 ? 5.953 3.086 -14.990 1.00 94.81 204 ASP A O 1
ATOM 1611 N N . LEU A 1 205 ? 5.695 5.301 -14.678 1.00 93.31 205 LEU A N 1
ATOM 1612 C CA . LEU A 1 205 ? 7.042 5.698 -15.078 1.00 93.31 205 LEU A CA 1
ATOM 1613 C C . LEU A 1 205 ? 7.412 6.999 -14.369 1.00 93.31 205 LEU A C 1
ATOM 1615 O O . LEU A 1 205 ? 6.624 7.944 -14.345 1.00 93.31 205 LEU A O 1
ATOM 1619 N N . GLY A 1 206 ? 8.619 7.059 -13.821 1.00 91.00 206 GLY A N 1
ATOM 1620 C CA . GLY A 1 206 ? 9.201 8.312 -13.368 1.00 91.00 206 GLY A CA 1
ATOM 1621 C C . GLY A 1 206 ? 10.571 8.132 -12.728 1.00 91.00 206 GLY A C 1
ATOM 1622 O O . GLY A 1 206 ? 11.225 7.105 -12.911 1.00 91.00 206 GLY A O 1
ATOM 1623 N N . ARG A 1 207 ? 11.026 9.149 -11.994 1.00 89.50 207 ARG A N 1
ATOM 1624 C CA . ARG A 1 207 ? 12.387 9.234 -11.459 1.00 89.50 207 ARG A CA 1
ATOM 1625 C C . ARG A 1 207 ? 12.425 9.508 -9.964 1.00 89.50 207 ARG A C 1
ATOM 1627 O O . ARG A 1 207 ? 11.697 10.353 -9.443 1.00 89.50 207 ARG A O 1
ATOM 1634 N N . ALA A 1 208 ? 13.364 8.851 -9.295 1.00 89.19 208 ALA A N 1
ATOM 1635 C CA . ALA A 1 208 ? 13.728 9.105 -7.910 1.00 89.19 208 ALA A CA 1
ATOM 1636 C C . ALA A 1 208 ? 15.252 9.290 -7.828 1.00 89.19 208 ALA A C 1
ATOM 1638 O O . ALA A 1 208 ? 16.006 8.323 -7.783 1.00 89.19 208 ALA A O 1
ATOM 1639 N N . GLY A 1 209 ? 15.708 10.547 -7.845 1.00 87.56 209 GLY A N 1
ATOM 1640 C CA . GLY A 1 209 ? 17.133 10.853 -8.013 1.00 87.56 209 GLY A CA 1
ATOM 1641 C C . GLY A 1 209 ? 17.599 10.568 -9.444 1.00 87.56 209 GLY A C 1
ATOM 1642 O O . GLY A 1 209 ? 16.955 11.007 -10.397 1.00 87.56 209 GLY A O 1
ATOM 1643 N N . ASP A 1 210 ? 18.703 9.836 -9.587 1.00 89.94 210 ASP A N 1
ATOM 1644 C CA . ASP A 1 210 ? 19.251 9.362 -10.868 1.00 89.94 210 ASP A CA 1
ATOM 1645 C C . ASP A 1 210 ? 18.593 8.062 -11.366 1.00 89.94 210 ASP A C 1
ATOM 1647 O O . ASP A 1 210 ? 18.837 7.637 -12.493 1.00 89.94 210 ASP A O 1
ATOM 1651 N N . LEU A 1 211 ? 17.747 7.433 -10.544 1.00 92.62 211 LEU A N 1
ATOM 1652 C CA . LEU A 1 211 ?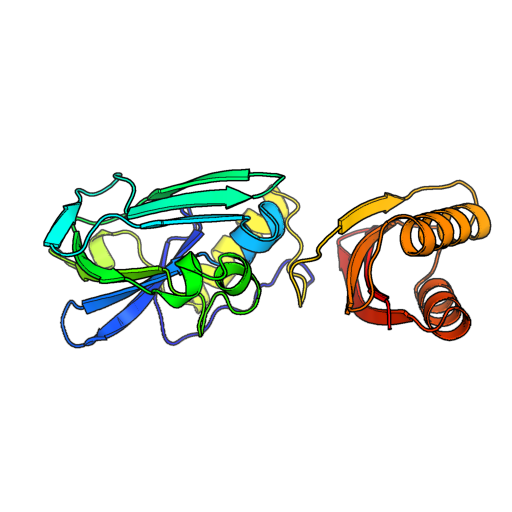 17.096 6.170 -10.871 1.00 92.62 211 LEU A CA 1
ATOM 1653 C C . LEU A 1 211 ? 15.774 6.388 -11.608 1.00 92.62 211 LEU A C 1
ATOM 1655 O O . LEU A 1 211 ? 14.921 7.172 -11.182 1.00 92.62 211 LEU A O 1
ATOM 1659 N N . ILE A 1 212 ? 15.577 5.615 -12.671 1.00 93.88 212 ILE A N 1
ATOM 1660 C CA . ILE A 1 212 ? 14.317 5.460 -13.393 1.00 93.88 212 ILE A CA 1
ATOM 1661 C C . ILE A 1 212 ? 13.544 4.297 -12.766 1.00 93.88 212 ILE A C 1
ATOM 1663 O O . ILE A 1 212 ? 14.070 3.198 -12.588 1.00 93.88 212 ILE A O 1
ATOM 1667 N N . HIS A 1 213 ? 12.281 4.547 -12.441 1.00 95.19 213 HIS A N 1
ATOM 1668 C CA . HIS A 1 213 ? 11.318 3.565 -11.964 1.00 95.19 213 HIS A CA 1
ATOM 1669 C C . HIS A 1 213 ? 10.256 3.380 -13.043 1.00 95.19 213 HIS A C 1
ATOM 1671 O O . HIS A 1 213 ? 9.528 4.321 -13.350 1.00 95.19 213 HIS A O 1
ATOM 1677 N N . VAL A 1 214 ? 10.144 2.174 -13.593 1.00 96.25 214 VAL A N 1
ATOM 1678 C CA . VAL A 1 214 ? 9.132 1.831 -14.599 1.00 96.25 214 VAL A CA 1
ATOM 1679 C C . VAL A 1 214 ? 8.380 0.579 -14.177 1.00 96.25 214 VAL A C 1
ATOM 1681 O O . VAL A 1 214 ? 8.980 -0.371 -13.679 1.00 96.25 214 VAL A O 1
ATOM 1684 N N . ILE A 1 215 ? 7.062 0.572 -14.354 1.00 97.19 215 ILE A N 1
ATOM 1685 C CA . ILE A 1 215 ? 6.227 -0.608 -14.138 1.00 97.19 215 ILE A CA 1
ATOM 1686 C C . ILE A 1 215 ? 5.675 -1.060 -15.476 1.00 97.19 215 ILE A C 1
ATOM 1688 O O . ILE A 1 215 ? 4.819 -0.394 -16.060 1.00 97.19 215 ILE A O 1
ATOM 1692 N N . PHE A 1 216 ? 6.134 -2.223 -15.920 1.00 97.62 216 PHE A N 1
ATOM 1693 C CA . PHE A 1 216 ? 5.562 -2.923 -17.058 1.00 97.62 216 PHE A CA 1
ATOM 1694 C C . PHE A 1 216 ? 4.443 -3.845 -16.591 1.00 97.62 216 PHE A C 1
ATOM 1696 O O . PHE A 1 216 ? 4.533 -4.455 -15.526 1.00 97.62 216 PHE A O 1
ATOM 1703 N N . ARG A 1 217 ? 3.407 -3.985 -17.410 1.00 97.25 217 ARG A N 1
ATOM 1704 C CA . ARG A 1 217 ? 2.385 -5.022 -17.310 1.00 97.25 217 ARG A CA 1
ATOM 1705 C C . ARG A 1 217 ? 2.403 -5.845 -18.583 1.00 97.25 217 ARG A C 1
ATOM 1707 O O . ARG A 1 217 ? 2.386 -5.286 -19.679 1.00 97.25 217 ARG A O 1
ATOM 1714 N N . LYS A 1 218 ? 2.398 -7.165 -18.435 1.00 96.12 218 LYS A N 1
ATOM 1715 C CA . LYS A 1 218 ? 2.298 -8.079 -19.574 1.00 96.12 218 LYS A CA 1
ATOM 1716 C C . LYS A 1 218 ? 0.846 -8.142 -20.058 1.00 96.12 218 LYS A C 1
ATOM 1718 O O . LYS A 1 218 ? -0.043 -8.403 -19.245 1.00 96.12 218 LYS A O 1
ATOM 1723 N N . SER A 1 219 ? 0.605 -7.841 -21.335 1.00 90.19 219 SER A N 1
ATOM 1724 C CA . SER A 1 219 ? -0.737 -7.847 -21.948 1.00 90.19 219 SER A CA 1
ATOM 1725 C C . SER A 1 219 ? -1.305 -9.244 -22.188 1.00 90.19 219 SER A C 1
ATOM 1727 O O . SER A 1 219 ? -0.530 -10.223 -22.211 1.00 90.19 219 SER A O 1
#

Mean predicted aligned error: 3.81 Å

pLDDT: mean 94.71, std 5.09, range [56.44, 98.44]

Foldseek 3Di:
DQLQADDDQQWWDDLVQQKIWHDPDDQKTFMAGHLLVCLQQPQWPAKAADDAQDWAAAQGFRIWTHDPRDTDGRGFLATKGFHFAQVVCHVPVRCCQAPVPPSNTGTMIGGPDDPVNSNIDGPVVSSVVSSVVCLVVVRGRWPGRAPEEDEAEDPDQVRRLVVVVVCCVPPADAQGKYKYKYAPPHDPVNVVVSCVVQVWDWPDWDDDPRIIITMTHHD

Radius of gyration: 19.16 Å; Cα contacts (8 Å, |Δi|>4): 479; chains: 1; bounding box: 47×33×54 Å

Sequence (219 aa):
MQYDCQLPGDRLYHVGRDIWFQPAGGRFYRVGVTQPLCLMAGYFTTVRPRPVNTFIRRDTPIALIVSRKYEGALITPADVKIVGINESVLENPRIVCIDPYGSGWLAEVEIQEDPGAAGLVESSRAETLYREKNQRNGIVCLKVVPDYSRKIFGESCNMILTEIGDFMEKYVGRGETLHVITKDPVTEPDLLNMATTHGYQIVDLGRAGDLIHVIFRKS

Solvent-accessible surface area (backbone atoms only — not comparable to full-atom values): 11543 Å² total; per-residue (Å²): 111,46,36,60,57,90,63,67,77,78,30,33,30,30,76,96,58,37,34,33,41,33,74,70,56,95,53,30,25,40,31,27,46,35,62,71,49,25,57,70,28,33,56,32,77,42,50,48,61,63,58,67,77,40,77,39,53,50,78,33,70,49,24,43,41,29,28,97,72,33,78,51,62,44,50,35,64,41,42,30,32,29,72,38,68,43,65,65,30,61,80,38,26,40,39,34,43,76,33,27,85,66,84,13,36,47,35,28,32,36,48,77,63,64,62,72,79,37,65,44,32,51,26,78,60,38,47,56,54,42,32,55,49,20,61,76,69,70,44,62,46,59,91,64,56,44,79,37,77,46,80,49,77,46,96,40,39,67,56,40,54,48,53,52,50,54,46,47,70,74,72,49,49,74,72,36,29,42,29,40,36,30,39,72,66,52,49,72,69,56,55,52,51,50,27,61,76,72,53,34,43,77,76,39,76,50,55,61,86,80,34,38,40,38,27,39,27,37,99

Secondary structure (DSSP, 8-state):
-TT-----TTSEEEGGGTEEEEEEETTEEEEEE-HHHHHHH-SEEEEEEPPTT-EE-TTSEEEEEEESS-EEEEE-SS-EEEEEE-THHHH-TTHHHHSTTTTT--EEEEESS-GGGGT-B-HHHHHHHHHHHHHHHT----SS--SEEEE---SSHHHHHHHHHHHHHHHPPTT-EEEEEE-TT--HHHHHHHHHHHTEEEEEEEEETTEEEEEEEE-

Nearest PDB structures (foldseek):
  1onl-assembly3_C  TM=9.128E-01  e=8.398E-11  Thermus thermophilus
  3a8i-assembly2_F  TM=9.232E-01  e=2.345E-09  Escherichia coli K-12
  3a7a-assembly1_B  TM=9.268E-01  e=3.191E-09  Escherichia coli K-12
  1htp-assembly1_A  TM=9.113E-01  e=4.343E-09  Pisum sativum
  1zko-assembly1_A  TM=9.170E-01  e=4.343E-09  Thermotoga maritima